Protein AF-A0A6I5CMU8-F1 (afdb_monomer)

Solvent-accessible surface area (backbone atoms only — not comparable to full-atom values): 17148 Å² total; per-residue (Å²): 134,85,76,90,87,76,72,73,52,54,68,66,63,39,49,51,50,63,72,67,47,74,81,72,70,94,74,77,83,86,78,77,78,82,74,84,78,82,84,82,74,97,79,78,86,89,80,84,90,75,82,81,75,75,90,74,91,73,87,84,91,83,88,89,83,89,81,88,84,86,85,90,83,86,79,74,84,81,82,85,75,54,72,79,45,76,43,83,48,72,40,80,40,81,48,93,96,39,83,40,78,38,62,14,34,41,32,35,28,57,38,59,96,97,46,71,66,47,77,50,76,48,61,24,46,61,67,84,75,67,58,58,83,68,71,75,86,70,66,78,69,81,68,77,82,66,93,81,80,78,96,66,88,75,68,42,79,47,74,65,72,24,31,35,75,58,66,37,38,40,35,38,29,30,69,43,57,78,57,45,50,76,48,77,50,77,47,81,56,97,62,33,33,37,40,47,36,39,37,41,68,57,80,96,60,94,68,74,100,47,72,45,82,43,78,48,76,44,81,46,99,55,54,59,80,91,37,48,43,19,36,86,87,67,47,76,45,51,74,49,58,90,71,79,58,77,85,80,88,70,82,83,83,130

Foldseek 3Di:
DDDDDFDFADPVVQVVCVVPPDPPDDDDPPDDDDDDDDDDDPDDDDDDDDDDDDPPPDDDDDDDDDDDDDDDDDDDPDDDWDFDDKDWDWDWDDAPNDTDTATWIWTFTDDDVPDDIDTDIGHRGDVVVVDHPPPPPPPVDPPPPDPDDDDDQDKDWFDFQAWEFDWQKIKTKGKDFPQWDWDWDWDDDPAAIEITIITGGDPPDDGDPDIDIDIDMDGHPGGCPNHFYAYPVRHTGHHPYPPPPDPPPDDDDD

Mean predicted aligned error: 21.27 Å

Structure (mmCIF, N/CA/C/O backbone):
data_AF-A0A6I5CMU8-F1
#
_entry.id   AF-A0A6I5CMU8-F1
#
loop_
_atom_site.group_PDB
_atom_site.id
_atom_site.type_symbol
_atom_site.label_atom_id
_atom_site.label_alt_id
_atom_site.label_comp_id
_atom_site.label_asym_id
_atom_site.label_entity_id
_atom_site.label_seq_id
_atom_site.pdbx_PDB_ins_code
_atom_site.Cartn_x
_atom_site.Cartn_y
_atom_site.Cartn_z
_atom_site.occupancy
_atom_site.B_iso_or_equiv
_atom_site.auth_seq_id
_atom_site.auth_comp_id
_atom_site.auth_asym_id
_atom_site.auth_atom_id
_atom_site.pdbx_PDB_model_num
ATOM 1 N N . VAL A 1 1 ? -2.408 -27.779 19.720 1.00 45.59 1 VAL A N 1
ATOM 2 C CA . VAL A 1 1 ? -1.113 -27.451 19.076 1.00 45.59 1 VAL A CA 1
ATOM 3 C C . VAL A 1 1 ? -0.364 -26.523 20.019 1.00 45.59 1 VAL A C 1
ATOM 5 O O . VAL A 1 1 ? -0.992 -25.600 20.523 1.00 45.59 1 VAL A O 1
ATOM 8 N N . LYS A 1 2 ? 0.901 -26.802 20.349 1.00 46.38 2 LYS A N 1
ATOM 9 C CA . LYS A 1 2 ? 1.719 -25.916 21.194 1.00 46.38 2 LYS A CA 1
ATOM 10 C C . LYS A 1 2 ? 2.332 -24.855 20.276 1.00 46.38 2 LYS A C 1
ATOM 12 O O . LYS A 1 2 ? 2.951 -25.231 19.289 1.00 46.38 2 LYS A O 1
ATOM 17 N N . GLY A 1 3 ? 2.061 -23.579 20.542 1.00 63.34 3 GLY A N 1
ATOM 18 C CA . GLY A 1 3 ? 2.618 -22.470 19.762 1.00 63.34 3 GLY A CA 1
ATOM 19 C C . GLY A 1 3 ? 4.107 -22.259 20.038 1.00 63.34 3 GLY A C 1
ATOM 20 O O . GLY A 1 3 ? 4.654 -22.837 20.981 1.00 63.34 3 GLY A O 1
ATOM 21 N N . ASP A 1 4 ? 4.734 -21.416 19.221 1.00 71.31 4 ASP A N 1
ATOM 22 C CA . ASP A 1 4 ? 6.122 -20.999 19.406 1.00 71.31 4 ASP A CA 1
ATOM 23 C C . ASP A 1 4 ? 6.289 -20.203 20.712 1.00 71.31 4 ASP A C 1
ATOM 25 O O . ASP A 1 4 ? 5.443 -19.383 21.079 1.00 71.31 4 ASP A O 1
ATOM 29 N N . THR A 1 5 ? 7.391 -20.445 21.426 1.00 78.56 5 THR A N 1
ATOM 30 C CA . THR A 1 5 ? 7.740 -19.721 22.655 1.00 78.56 5 THR A CA 1
ATOM 31 C C . THR A 1 5 ? 8.817 -18.691 22.345 1.00 78.56 5 THR A C 1
ATOM 33 O O . THR A 1 5 ? 9.935 -19.055 21.984 1.00 78.56 5 THR A O 1
ATOM 36 N N . TYR A 1 6 ? 8.508 -17.414 22.564 1.00 82.44 6 TYR A N 1
ATOM 37 C CA . TYR A 1 6 ? 9.464 -16.319 22.409 1.00 82.44 6 TYR A CA 1
ATOM 38 C C . TYR A 1 6 ? 9.810 -15.698 23.765 1.00 82.44 6 TYR A C 1
ATOM 40 O O . TYR A 1 6 ? 8.912 -15.500 24.589 1.00 82.44 6 TYR A O 1
ATOM 48 N N . PRO A 1 7 ? 11.090 -15.374 24.019 1.00 88.81 7 PRO A N 1
ATOM 49 C CA . PRO A 1 7 ? 11.474 -14.675 25.234 1.00 88.81 7 PRO A CA 1
ATOM 50 C C . PRO A 1 7 ? 10.903 -13.254 25.225 1.00 88.81 7 PRO A C 1
ATOM 52 O O . PRO A 1 7 ? 11.077 -12.510 24.258 1.00 88.81 7 PRO A O 1
ATOM 55 N N . VAL A 1 8 ? 10.241 -12.887 26.322 1.00 93.69 8 VAL A N 1
ATOM 56 C CA . VAL A 1 8 ? 9.727 -11.534 26.538 1.00 93.69 8 VAL A CA 1
ATOM 57 C C . VAL A 1 8 ? 10.880 -10.636 26.983 1.00 93.69 8 VAL A C 1
ATOM 59 O O . VAL A 1 8 ? 11.536 -10.914 27.986 1.00 93.69 8 VAL A O 1
ATOM 62 N N . LEU A 1 9 ? 11.131 -9.566 26.233 1.00 95.50 9 LEU A N 1
ATOM 63 C CA . LEU A 1 9 ? 12.058 -8.505 26.612 1.00 95.50 9 LEU A CA 1
ATOM 64 C C . LEU A 1 9 ? 11.475 -7.695 27.768 1.00 95.50 9 LEU A C 1
ATOM 66 O O . LEU A 1 9 ? 10.266 -7.473 27.830 1.00 95.50 9 LEU A O 1
ATOM 70 N N . ASP A 1 10 ? 12.326 -7.194 28.659 1.00 96.38 10 ASP A N 1
ATOM 71 C CA . ASP A 1 10 ? 11.886 -6.245 29.676 1.00 96.38 10 ASP A CA 1
ATOM 72 C C . ASP A 1 10 ? 11.553 -4.863 29.075 1.00 96.38 10 ASP A C 1
ATOM 74 O O . ASP A 1 10 ? 11.905 -4.530 27.936 1.00 96.38 10 ASP A O 1
ATOM 78 N N . ALA A 1 11 ? 10.853 -4.040 29.856 1.00 96.25 11 ALA A N 1
ATOM 79 C CA . ALA A 1 11 ? 10.389 -2.727 29.424 1.00 96.25 11 ALA A CA 1
ATOM 80 C C . ALA A 1 11 ? 11.533 -1.763 29.066 1.00 96.25 11 ALA A C 1
ATOM 82 O O . ALA A 1 11 ? 11.391 -0.965 28.142 1.00 96.25 11 ALA A O 1
ATOM 83 N N . ARG A 1 12 ? 12.669 -1.821 29.776 1.00 95.62 12 ARG A N 1
ATOM 84 C CA . ARG A 1 12 ? 13.803 -0.914 29.535 1.00 95.62 12 ARG A CA 1
ATOM 85 C C . ARG A 1 12 ? 14.482 -1.254 28.221 1.00 95.62 12 ARG A C 1
ATOM 87 O O . ARG A 1 12 ? 14.675 -0.370 27.393 1.00 95.62 12 ARG A O 1
ATOM 94 N N . ARG A 1 13 ? 14.753 -2.537 27.991 1.00 94.94 13 ARG A N 1
ATOM 95 C CA . ARG A 1 13 ? 15.347 -3.021 26.748 1.00 94.94 13 ARG A CA 1
ATOM 96 C C . ARG A 1 13 ? 14.450 -2.740 25.547 1.00 94.94 13 ARG A C 1
ATOM 98 O O . ARG A 1 13 ? 14.929 -2.362 24.484 1.00 94.94 13 ARG A O 1
ATOM 105 N N . THR A 1 14 ? 13.143 -2.876 25.729 1.00 95.62 14 THR A N 1
ATOM 106 C CA . THR A 1 14 ? 12.153 -2.534 24.703 1.00 95.62 14 THR A CA 1
ATOM 107 C C . THR A 1 14 ? 12.159 -1.028 24.395 1.00 95.62 14 THR A C 1
ATOM 109 O O . THR A 1 14 ? 12.128 -0.640 23.230 1.00 95.62 14 THR A O 1
ATOM 112 N N . LEU A 1 15 ? 12.265 -0.166 25.414 1.00 95.00 15 LEU A N 1
ATOM 113 C CA . LEU A 1 15 ? 12.365 1.288 25.237 1.00 95.00 15 LEU A CA 1
ATOM 114 C C . LEU A 1 15 ? 13.671 1.705 24.534 1.00 95.00 15 LEU A C 1
ATOM 116 O O . LEU A 1 15 ? 13.664 2.624 23.719 1.00 95.00 15 LEU A O 1
ATOM 120 N N . GLU A 1 16 ? 14.784 1.018 24.802 1.00 94.44 16 GLU A N 1
ATOM 121 C CA . GLU A 1 16 ? 16.041 1.209 24.063 1.00 94.44 16 GLU A CA 1
ATOM 122 C C . GLU A 1 16 ? 15.874 0.895 22.574 1.00 94.44 16 GLU A C 1
ATOM 124 O O . GLU A 1 16 ? 16.309 1.682 21.736 1.00 94.44 16 GLU A O 1
ATOM 129 N N . LEU A 1 17 ? 15.211 -0.217 22.238 1.00 93.00 17 LEU A N 1
ATOM 130 C CA . LEU A 1 17 ? 14.921 -0.583 20.849 1.00 93.00 17 LEU A CA 1
ATOM 131 C C . LEU A 1 17 ? 14.005 0.439 20.168 1.00 93.00 17 LEU A C 1
ATOM 133 O O . LEU A 1 17 ? 14.272 0.827 19.033 1.00 93.00 17 LEU A O 1
ATOM 137 N N . LEU A 1 18 ? 12.975 0.920 20.870 1.00 92.00 18 LEU A N 1
ATOM 138 C CA . LEU A 1 18 ? 12.092 1.981 20.382 1.00 92.00 18 LEU A CA 1
ATOM 139 C C . LEU A 1 18 ? 12.869 3.271 20.068 1.00 92.00 18 LEU A C 1
ATOM 141 O O . LEU A 1 18 ? 12.635 3.885 19.031 1.00 92.00 18 LEU A O 1
ATOM 145 N N . ASN A 1 19 ? 13.813 3.664 20.928 1.00 91.69 19 ASN A N 1
ATOM 146 C CA . ASN A 1 19 ? 14.636 4.861 20.726 1.00 91.69 19 ASN A CA 1
ATOM 147 C C . ASN A 1 19 ? 15.730 4.679 19.657 1.00 91.69 19 ASN A C 1
ATOM 149 O O . ASN A 1 19 ? 16.173 5.664 19.065 1.00 91.69 19 ASN A O 1
ATOM 153 N N . ALA A 1 20 ? 16.200 3.446 19.441 1.00 87.88 20 ALA A N 1
ATOM 154 C CA . ALA A 1 20 ? 17.233 3.112 18.459 1.00 87.88 20 ALA A CA 1
ATOM 155 C C . ALA A 1 20 ? 16.675 2.855 17.053 1.00 87.88 20 ALA A C 1
ATOM 157 O O . ALA A 1 20 ? 17.421 2.949 16.076 1.00 87.88 20 ALA A O 1
ATOM 158 N N . ALA A 1 21 ? 15.389 2.514 16.939 1.00 73.88 21 ALA A N 1
ATOM 159 C CA . ALA A 1 21 ? 14.737 2.335 15.655 1.00 73.88 21 ALA A CA 1
ATOM 160 C C . ALA A 1 21 ? 14.876 3.631 14.832 1.00 73.88 21 ALA A C 1
ATOM 162 O O . ALA A 1 21 ? 14.568 4.711 15.348 1.00 73.88 21 ALA A O 1
ATOM 163 N N . PRO A 1 22 ? 15.321 3.560 13.559 1.00 58.75 22 PRO A N 1
ATOM 164 C CA . PRO A 1 22 ? 15.216 4.698 12.657 1.00 58.75 22 PRO A CA 1
ATOM 165 C C . PRO A 1 22 ? 13.776 5.185 12.724 1.00 58.75 22 PRO A C 1
ATOM 167 O O . PRO A 1 22 ? 12.876 4.344 12.704 1.00 58.75 22 PRO A O 1
ATOM 170 N N . HIS A 1 23 ? 13.554 6.496 12.843 1.00 49.50 23 HIS A N 1
ATOM 171 C CA . HIS A 1 23 ? 12.208 7.055 12.792 1.00 49.50 23 HIS A CA 1
ATOM 172 C C . HIS A 1 23 ? 11.554 6.577 11.491 1.00 49.50 23 HIS A C 1
ATOM 174 O O . HIS A 1 23 ? 11.779 7.152 10.427 1.00 49.50 23 HIS A O 1
ATOM 180 N N . ALA A 1 24 ? 10.790 5.484 11.560 1.00 40.44 24 ALA A N 1
ATOM 181 C CA . ALA A 1 24 ? 9.879 5.097 10.510 1.00 40.44 24 ALA A CA 1
ATOM 182 C C . ALA A 1 24 ? 8.960 6.306 10.389 1.00 40.44 24 ALA A C 1
ATOM 184 O O . ALA A 1 24 ? 8.321 6.687 11.373 1.00 40.44 24 ALA A O 1
ATOM 185 N N . GLY A 1 25 ? 9.056 6.994 9.248 1.00 33.22 25 GLY A N 1
ATOM 186 C CA . GLY A 1 25 ? 8.412 8.278 9.017 1.00 33.22 25 GLY A CA 1
ATOM 187 C C . GLY A 1 25 ? 6.993 8.263 9.562 1.00 33.22 25 GLY A C 1
ATOM 188 O O . GLY A 1 25 ? 6.294 7.266 9.389 1.00 33.22 25 GLY A O 1
ATOM 189 N N . GLY A 1 26 ? 6.623 9.338 10.265 1.00 33.78 26 GLY A N 1
ATOM 190 C CA . GLY A 1 26 ? 5.333 9.504 10.925 1.00 33.78 26 GLY A CA 1
ATOM 191 C C . GLY A 1 26 ? 4.175 9.181 9.988 1.00 33.78 26 GLY A C 1
ATOM 192 O O . GLY A 1 26 ? 3.670 10.041 9.274 1.00 33.78 26 GLY A O 1
ATOM 193 N N . GLY A 1 27 ? 3.777 7.916 9.994 1.00 33.66 27 GLY A N 1
ATOM 194 C CA . GLY A 1 27 ? 2.597 7.392 9.353 1.00 33.66 27 GLY A CA 1
ATOM 195 C C . GLY A 1 27 ? 1.517 7.275 10.410 1.00 33.66 27 GLY A C 1
ATOM 196 O O . GLY A 1 27 ? 1.627 6.464 11.324 1.00 33.66 27 GLY A O 1
ATOM 197 N N . GLY A 1 28 ? 0.474 8.088 10.262 1.00 34.16 28 GLY A N 1
ATOM 198 C CA . GLY A 1 28 ? -0.852 7.764 10.775 1.00 34.16 28 GLY A CA 1
ATOM 199 C C . GLY A 1 28 ? -1.043 7.878 12.283 1.00 34.16 28 GLY A C 1
ATOM 200 O O . GLY A 1 28 ? -1.505 6.933 12.915 1.00 34.16 28 GLY A O 1
ATOM 201 N N . GLY A 1 29 ? -0.804 9.061 12.850 1.00 32.06 29 GLY A N 1
ATOM 202 C CA . GLY A 1 29 ? -1.545 9.465 14.043 1.00 32.06 29 GLY A CA 1
ATOM 203 C C . GLY A 1 29 ? -3.014 9.678 13.670 1.00 32.06 29 GLY A C 1
ATOM 204 O O . GLY A 1 29 ? -3.391 10.759 13.229 1.00 32.06 29 GLY A O 1
ATOM 205 N N . ILE A 1 30 ? -3.847 8.645 13.804 1.00 48.84 30 ILE A N 1
ATOM 206 C CA . ILE A 1 30 ? -5.299 8.830 13.861 1.00 48.84 30 ILE A CA 1
ATOM 207 C C . ILE A 1 30 ? -5.635 9.517 15.190 1.00 48.84 30 ILE A C 1
ATOM 209 O O . ILE A 1 30 ? -5.551 8.910 16.252 1.00 48.84 30 ILE A O 1
ATOM 213 N N . GLY A 1 31 ? -5.966 10.805 15.136 1.00 47.19 31 GLY A N 1
ATOM 214 C CA . GLY A 1 31 ? -6.368 11.560 16.326 1.00 47.19 31 GLY A CA 1
ATOM 215 C C . GLY A 1 31 ? -6.155 13.067 16.227 1.00 47.19 31 GLY A C 1
ATOM 216 O O . GLY A 1 31 ? -5.682 13.671 17.181 1.00 47.19 31 GLY A O 1
ATOM 217 N N . GLY A 1 32 ? -6.462 13.680 15.082 1.00 36.72 32 GLY A N 1
ATOM 218 C CA . GLY A 1 32 ? -6.590 15.134 14.993 1.00 36.72 32 GLY A CA 1
ATOM 219 C C . GLY A 1 32 ? -8.008 15.534 15.382 1.00 36.72 32 GLY A C 1
ATOM 220 O O . GLY A 1 32 ? -8.950 15.184 14.674 1.00 36.72 32 GLY A O 1
ATOM 221 N N . CYS A 1 33 ? -8.168 16.222 16.512 1.00 39.53 33 CYS A N 1
ATOM 222 C CA . CYS A 1 33 ? -9.437 16.811 16.931 1.00 39.53 33 CYS A CA 1
ATOM 223 C C . CYS A 1 33 ? -10.027 17.655 15.791 1.00 39.53 33 CYS A C 1
ATOM 225 O O . CYS A 1 33 ? -9.345 18.524 15.247 1.00 39.53 33 CYS A O 1
ATOM 227 N N . ALA A 1 34 ? -11.290 17.415 15.441 1.00 38.75 34 ALA A N 1
ATOM 228 C CA . ALA A 1 34 ? -12.027 18.298 14.550 1.00 38.75 34 ALA A CA 1
ATOM 229 C C . ALA A 1 34 ? -12.103 19.699 15.182 1.00 38.75 34 ALA A C 1
ATOM 231 O O . ALA A 1 34 ? -12.624 19.858 16.287 1.00 38.75 34 ALA A O 1
ATOM 232 N N . ALA A 1 35 ? -11.565 20.706 14.494 1.00 47.78 35 ALA A N 1
ATOM 233 C CA . ALA A 1 35 ? -11.837 22.099 14.819 1.00 47.78 35 ALA A CA 1
ATOM 234 C C . ALA A 1 35 ? -13.307 22.406 14.464 1.00 47.78 35 ALA A C 1
ATOM 236 O O . ALA A 1 35 ? -13.765 21.967 13.404 1.00 47.78 35 ALA A O 1
ATOM 237 N N . PRO A 1 36 ? -14.067 23.122 15.312 1.00 40.66 36 PRO A N 1
ATOM 238 C CA . PRO A 1 36 ? -15.430 23.510 14.976 1.00 40.66 36 PRO A CA 1
ATOM 239 C C . PRO A 1 36 ? -15.417 24.442 13.757 1.00 40.66 36 PRO A C 1
ATOM 241 O O . PRO A 1 36 ? -14.721 25.456 13.747 1.00 40.66 36 PRO A O 1
ATOM 244 N N . VAL A 1 37 ? -16.191 24.091 12.731 1.00 42.91 37 VAL A N 1
ATOM 245 C CA . VAL A 1 37 ? -16.507 24.995 11.620 1.00 42.91 37 VAL A CA 1
ATOM 246 C C . VAL A 1 37 ? -17.421 26.115 12.137 1.00 42.91 37 VAL A C 1
ATOM 248 O O . VAL A 1 37 ? -18.426 25.810 12.784 1.00 42.91 37 VAL A O 1
ATOM 251 N N . PRO A 1 38 ? -17.105 27.402 11.904 1.00 45.91 38 PRO A N 1
ATOM 252 C CA . PRO A 1 38 ? -18.029 28.487 12.217 1.00 45.91 38 PRO A CA 1
ATOM 253 C C . PRO A 1 38 ? -19.306 28.378 11.374 1.00 45.91 38 PRO A C 1
ATOM 255 O O . PRO A 1 38 ? -19.240 28.149 10.169 1.00 45.91 38 PRO A O 1
ATOM 258 N N . LEU A 1 39 ? -20.465 28.553 12.010 1.00 31.92 39 LEU A N 1
ATOM 259 C CA . LEU A 1 39 ? -21.737 28.785 11.325 1.00 31.92 39 LEU A CA 1
ATOM 260 C C . LEU A 1 39 ? -21.709 30.198 10.727 1.00 31.92 39 LEU A C 1
ATOM 262 O O . LEU A 1 39 ? -21.507 31.170 11.454 1.00 31.92 39 LEU A O 1
ATOM 266 N N . GLU A 1 40 ? -21.889 30.310 9.415 1.00 43.44 40 GLU A N 1
ATOM 267 C CA . GLU 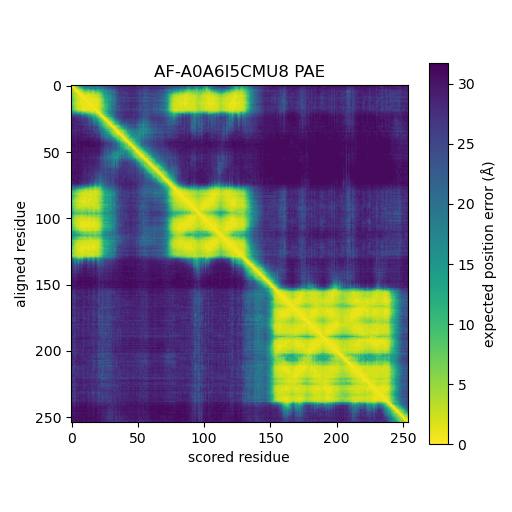A 1 40 ? -22.036 31.594 8.731 1.00 43.44 40 GLU A CA 1
ATOM 268 C C . GLU A 1 40 ? -23.479 32.098 8.900 1.00 43.44 40 GLU A C 1
ATOM 270 O O . GLU A 1 40 ? -24.428 31.462 8.440 1.00 43.44 40 GLU A O 1
ATOM 275 N N . ASP A 1 41 ? -23.648 33.249 9.556 1.00 40.34 41 ASP A N 1
ATOM 276 C CA . ASP A 1 41 ? -24.902 34.007 9.538 1.00 40.34 41 ASP A CA 1
ATOM 277 C C . ASP A 1 41 ? -25.081 34.660 8.149 1.00 40.34 41 ASP A C 1
ATOM 279 O O . ASP A 1 41 ? -24.222 35.447 7.733 1.00 40.34 41 ASP A O 1
ATOM 283 N N . PRO A 1 42 ? -26.193 34.423 7.424 1.00 41.75 42 PRO A N 1
ATOM 284 C CA . PRO A 1 42 ? -26.408 34.932 6.066 1.00 41.75 42 PRO A CA 1
ATOM 285 C C . PRO A 1 42 ? -26.865 36.402 6.046 1.00 41.75 42 PRO A C 1
ATOM 287 O O . PRO A 1 42 ? -27.811 36.775 5.353 1.00 41.75 42 PRO A O 1
ATOM 290 N N . ALA A 1 43 ? -26.203 37.261 6.818 1.00 44.25 43 ALA A N 1
ATOM 291 C CA . ALA A 1 43 ? -26.467 38.692 6.830 1.00 44.25 43 ALA A CA 1
ATOM 292 C C . ALA A 1 43 ? -25.202 39.487 7.169 1.00 44.25 43 ALA A C 1
ATOM 294 O O . ALA A 1 43 ? -25.092 40.048 8.258 1.00 44.25 43 ALA A O 1
ATOM 295 N N . LYS A 1 44 ? -24.256 39.546 6.220 1.00 34.16 44 LYS A N 1
ATOM 296 C CA . LYS A 1 44 ? -23.393 40.713 5.947 1.00 34.16 44 LYS A CA 1
ATOM 297 C C . LYS A 1 44 ? -22.498 40.439 4.738 1.00 34.16 44 LYS A C 1
ATOM 299 O O . LYS A 1 44 ? -21.458 39.801 4.835 1.00 34.16 44 LYS A O 1
ATOM 304 N N . GLU A 1 45 ? -22.914 40.967 3.594 1.00 34.72 45 GLU A N 1
ATOM 305 C CA . GLU A 1 45 ? -22.033 41.162 2.448 1.00 34.72 45 GLU A CA 1
ATOM 306 C C . GLU A 1 45 ? -20.934 42.195 2.756 1.00 34.72 45 GLU A C 1
ATOM 308 O O . GLU A 1 45 ? -21.167 43.174 3.470 1.00 34.72 45 GLU A O 1
ATOM 313 N N . ARG A 1 46 ? -19.795 42.008 2.072 1.00 39.62 46 ARG A N 1
ATOM 314 C CA . ARG A 1 46 ? -18.647 42.914 1.877 1.00 39.62 46 ARG A CA 1
ATOM 315 C C . ARG A 1 46 ? -17.658 43.054 3.038 1.00 39.62 46 ARG A C 1
ATOM 317 O O . ARG A 1 46 ? -17.786 43.937 3.878 1.00 39.62 46 ARG A O 1
ATOM 324 N N . THR A 1 47 ? -16.562 42.297 2.960 1.00 36.38 47 THR A N 1
ATOM 325 C CA . THR A 1 47 ? -15.194 42.838 2.798 1.00 36.38 47 THR A CA 1
ATOM 326 C C . THR A 1 47 ? -14.287 41.717 2.284 1.00 36.38 47 THR A C 1
ATOM 328 O O . THR A 1 47 ? -14.211 40.649 2.883 1.00 36.38 47 THR A O 1
ATOM 331 N N . GLU A 1 48 ? -13.659 41.969 1.141 1.00 37.62 48 GLU A N 1
ATOM 332 C CA . GLU A 1 48 ? -12.684 41.106 0.477 1.00 37.62 48 GLU A CA 1
ATOM 333 C C . GLU A 1 48 ? -11.389 40.974 1.304 1.00 37.62 48 GLU A C 1
ATOM 335 O O . GLU A 1 48 ? -10.997 41.894 2.019 1.00 37.62 48 GLU A O 1
ATOM 340 N N . ASP A 1 49 ? -10.730 39.828 1.133 1.00 42.78 49 ASP A N 1
ATOM 341 C CA . ASP A 1 49 ? -9.318 39.539 1.405 1.00 42.78 49 ASP A CA 1
ATOM 342 C C . ASP A 1 49 ? -8.785 39.693 2.848 1.00 42.78 49 ASP A C 1
ATOM 344 O O . ASP A 1 49 ? -8.221 40.708 3.266 1.00 42.78 49 ASP A O 1
ATOM 348 N N . ARG A 1 50 ? -8.840 38.589 3.607 1.00 39.22 50 ARG A N 1
ATOM 349 C CA . ARG A 1 50 ? -7.904 38.342 4.712 1.00 39.22 50 ARG A CA 1
ATOM 350 C C . ARG A 1 50 ? -7.397 36.897 4.649 1.00 39.22 50 ARG A C 1
ATOM 352 O O . ARG A 1 50 ? -8.167 35.990 4.966 1.00 39.22 50 ARG A O 1
ATOM 359 N N . PRO A 1 51 ? -6.118 36.650 4.315 1.00 42.09 51 PRO A N 1
ATOM 360 C CA . PRO A 1 51 ? -5.537 35.327 4.488 1.00 42.09 51 PRO A CA 1
ATOM 361 C C . PRO A 1 51 ? -5.595 34.933 5.968 1.00 42.09 51 PRO A C 1
ATOM 363 O O . PRO A 1 51 ? -5.205 35.704 6.850 1.00 42.09 51 PRO A O 1
ATOM 366 N N . ALA A 1 52 ? -6.121 33.736 6.232 1.00 38.81 52 ALA A N 1
ATOM 367 C CA . ALA A 1 52 ? -6.115 33.129 7.552 1.00 38.81 52 ALA A CA 1
ATOM 368 C C . ALA A 1 52 ? -4.668 33.062 8.058 1.00 38.81 52 ALA A C 1
ATOM 370 O O . ALA A 1 52 ? -3.800 32.464 7.420 1.00 38.81 52 ALA A O 1
ATOM 371 N N . ALA A 1 53 ? -4.403 33.717 9.187 1.00 38.53 53 ALA A N 1
ATOM 372 C CA . ALA A 1 53 ? -3.101 33.661 9.824 1.00 38.53 53 ALA A CA 1
ATOM 373 C C . ALA A 1 53 ? -2.795 32.203 10.220 1.00 38.53 53 ALA A C 1
ATOM 375 O O . ALA A 1 53 ? -3.663 31.546 10.806 1.00 38.53 53 ALA A O 1
ATOM 376 N N . PRO A 1 54 ? -1.586 31.683 9.945 1.00 34.81 54 PRO A N 1
ATOM 377 C CA . PRO A 1 54 ? -1.129 30.481 10.620 1.00 34.81 54 PRO A CA 1
ATOM 378 C C . PRO A 1 54 ? -1.107 30.756 12.126 1.00 34.81 54 PRO A C 1
ATOM 380 O O . PRO A 1 54 ? -0.843 31.879 12.561 1.00 34.81 54 PRO A O 1
ATOM 383 N N . CYS A 1 55 ? -1.407 29.735 12.925 1.00 30.41 55 CYS A N 1
ATOM 384 C CA . CYS A 1 55 ? -1.296 29.796 14.375 1.00 30.41 55 CYS A CA 1
ATOM 385 C C . CYS A 1 55 ? 0.181 29.940 14.781 1.00 30.41 55 CYS A C 1
ATOM 387 O O . CYS A 1 55 ? 0.827 28.973 15.175 1.00 30.41 55 CYS A O 1
ATOM 389 N N . ASP A 1 56 ? 0.713 31.153 14.682 1.00 34.78 56 ASP A N 1
ATOM 390 C CA . ASP A 1 56 ? 1.936 31.572 15.347 1.00 34.78 56 ASP A CA 1
ATOM 391 C C . ASP A 1 56 ? 1.609 31.743 16.831 1.00 34.78 56 ASP A C 1
ATOM 393 O O . ASP A 1 56 ? 0.968 32.706 17.251 1.00 34.78 56 ASP A O 1
ATOM 397 N N . SER A 1 57 ? 2.021 30.779 17.649 1.00 34.50 57 SER A N 1
ATOM 398 C CA . SER A 1 57 ? 2.085 30.983 19.095 1.00 34.50 57 SER A CA 1
ATOM 399 C C . SER A 1 57 ? 3.436 31.608 19.415 1.00 34.50 57 SER A C 1
ATOM 401 O O . SER A 1 57 ? 4.373 30.919 19.811 1.00 34.50 57 SER A O 1
ATOM 403 N N . SER A 1 58 ? 3.544 32.919 19.208 1.00 37.88 58 SER A N 1
ATOM 404 C CA . SER A 1 58 ? 4.665 33.712 19.704 1.00 37.88 58 SER A CA 1
ATOM 405 C C . SER A 1 58 ? 4.215 34.667 20.809 1.00 37.88 58 SER A C 1
ATOM 407 O O . SER A 1 58 ? 3.218 35.370 20.667 1.00 37.88 58 SER A O 1
ATOM 409 N N . ALA A 1 59 ? 5.071 34.735 21.836 1.00 31.84 59 ALA A N 1
ATOM 410 C CA . ALA A 1 59 ? 5.153 35.694 22.944 1.00 31.84 59 ALA A CA 1
ATOM 411 C C . ALA A 1 59 ? 4.318 35.338 24.198 1.00 31.84 59 ALA A C 1
ATOM 413 O O . ALA A 1 59 ? 3.140 35.036 24.111 1.00 31.84 59 ALA A O 1
ATOM 414 N N . THR A 1 60 ? 4.873 35.321 25.416 1.00 30.81 60 THR A N 1
ATOM 415 C CA . THR A 1 60 ? 5.855 36.262 25.989 1.00 30.81 60 THR A CA 1
ATOM 416 C C . THR A 1 60 ? 6.710 35.660 27.122 1.00 30.81 60 THR A C 1
ATOM 418 O O . THR A 1 60 ? 6.171 35.083 28.058 1.00 30.81 60 THR A O 1
ATOM 421 N N . GLY A 1 61 ? 8.016 35.964 27.105 1.00 27.02 61 GLY A N 1
ATOM 422 C CA . GLY A 1 61 ? 8.729 36.531 28.265 1.00 27.02 61 GLY A CA 1
ATOM 423 C C . GLY A 1 61 ? 9.392 35.596 29.290 1.00 27.02 61 GLY A C 1
ATOM 424 O O . GLY A 1 61 ? 8.750 35.143 30.228 1.00 27.02 61 GLY A O 1
ATOM 425 N N . GLY A 1 62 ? 10.723 35.461 29.215 1.00 26.06 62 GLY A N 1
ATOM 426 C CA . GLY A 1 62 ? 11.565 34.996 30.328 1.00 26.06 62 GLY A CA 1
ATOM 427 C C . GLY A 1 62 ? 13.037 34.819 29.938 1.00 26.06 62 GLY A C 1
ATOM 428 O O . GLY A 1 62 ? 13.367 33.957 29.136 1.00 26.06 62 GLY A O 1
ATOM 429 N N . LYS A 1 63 ? 13.913 35.676 30.471 1.00 27.66 63 LYS A N 1
ATOM 430 C CA . LYS A 1 63 ? 15.332 35.875 30.113 1.00 27.66 63 LYS A CA 1
ATOM 431 C C . LYS A 1 63 ? 16.272 34.817 30.741 1.00 27.66 63 LYS A C 1
ATOM 433 O O . LYS A 1 63 ? 15.959 34.233 31.770 1.00 27.66 63 LYS A O 1
ATOM 438 N N . ALA A 1 64 ? 17.422 34.628 30.088 1.00 40.22 64 ALA A N 1
ATOM 439 C CA . ALA A 1 64 ? 18.449 33.574 30.195 1.00 40.22 64 ALA A CA 1
ATOM 440 C C . ALA A 1 64 ? 19.325 33.511 31.467 1.00 40.22 64 ALA A C 1
ATOM 442 O O . ALA A 1 64 ? 19.509 34.550 32.089 1.00 40.22 64 ALA A O 1
ATOM 443 N N . VAL A 1 65 ? 19.995 32.353 31.690 1.00 28.94 65 VAL A N 1
ATOM 444 C CA . VAL A 1 65 ? 21.448 32.167 32.018 1.00 28.94 65 VAL A CA 1
ATOM 445 C C . VAL A 1 65 ? 21.855 30.716 31.615 1.00 28.94 65 VAL A C 1
ATOM 447 O O . VAL A 1 65 ? 21.235 29.785 32.110 1.00 28.94 65 VAL A O 1
ATOM 450 N N . GLY A 1 66 ? 22.659 30.450 30.566 1.00 28.61 66 GLY A N 1
ATOM 451 C CA . GLY A 1 66 ? 24.138 30.264 30.548 1.00 28.61 66 GLY A CA 1
ATOM 452 C C . GLY A 1 66 ? 24.549 28.769 30.689 1.00 28.61 66 GLY A C 1
ATOM 453 O O . GLY A 1 66 ? 24.054 28.122 31.596 1.00 28.61 66 GLY A O 1
ATOM 454 N N . GLY A 1 67 ? 25.402 28.110 29.885 1.00 27.56 67 GLY A N 1
ATOM 455 C CA . GLY A 1 67 ? 26.219 28.465 28.714 1.00 27.56 67 GLY A CA 1
ATOM 456 C C . GLY A 1 67 ? 26.910 27.226 28.069 1.00 27.56 67 GLY A C 1
ATOM 457 O O . GLY A 1 67 ? 26.854 26.147 28.644 1.00 27.56 67 GLY A O 1
ATOM 458 N N . SER A 1 68 ? 27.527 27.449 26.888 1.00 34.75 68 SER A N 1
ATOM 459 C CA . SER A 1 68 ? 28.604 26.726 26.139 1.00 34.75 68 SER A CA 1
ATOM 460 C C . SER A 1 68 ? 28.626 25.179 26.046 1.00 34.75 68 SER A C 1
ATOM 462 O O . SER A 1 68 ? 28.461 24.494 27.038 1.00 34.75 68 SER A O 1
ATOM 464 N N . SER A 1 69 ? 28.959 24.515 24.927 1.00 34.69 69 SER A N 1
ATOM 465 C CA . SER A 1 69 ? 29.593 24.938 23.664 1.00 34.69 69 SER A CA 1
ATOM 466 C C . SER A 1 69 ? 29.641 23.784 22.633 1.00 34.69 69 SER A C 1
ATOM 468 O O . SER A 1 69 ? 29.782 22.622 23.006 1.00 34.69 69 SER A O 1
ATOM 470 N N . SER A 1 70 ? 29.658 24.178 21.347 1.00 34.41 70 SER A N 1
ATOM 471 C CA . SER A 1 70 ? 30.246 23.535 20.141 1.00 34.41 70 SER A CA 1
ATOM 472 C C . SER A 1 70 ? 29.645 22.247 19.536 1.00 34.41 70 SER A C 1
ATOM 474 O O . SER A 1 70 ? 29.847 21.144 20.029 1.00 34.41 70 SER A O 1
ATOM 476 N N . ALA A 1 71 ? 29.022 22.419 18.357 1.00 35.72 71 ALA A N 1
ATOM 477 C CA . ALA A 1 71 ? 28.755 21.398 17.329 1.00 35.72 71 ALA A CA 1
ATOM 478 C C . ALA A 1 71 ? 29.950 21.262 16.346 1.00 35.72 71 ALA A C 1
ATOM 480 O O . ALA A 1 71 ? 30.853 22.103 16.393 1.00 35.72 71 ALA A O 1
ATOM 481 N N . PRO A 1 72 ? 29.987 20.231 15.471 1.00 44.66 72 PRO A N 1
ATOM 482 C CA . PRO A 1 72 ? 29.237 20.235 14.193 1.00 44.66 72 PRO A CA 1
ATOM 483 C C . PRO A 1 72 ? 28.576 18.861 13.901 1.00 44.66 72 PRO A C 1
ATOM 485 O O . PRO A 1 72 ? 29.052 17.843 14.375 1.00 44.66 72 PRO A O 1
ATOM 488 N N . GLY A 1 73 ? 27.496 18.656 13.148 1.00 33.44 73 GLY A N 1
ATOM 489 C CA . GLY A 1 73 ? 26.561 19.460 12.368 1.00 33.44 73 GLY A CA 1
ATOM 490 C C . GLY A 1 73 ? 25.370 18.540 12.005 1.00 33.44 73 GLY A C 1
ATOM 491 O O . GLY A 1 73 ? 25.521 17.320 11.980 1.00 33.44 73 GLY A O 1
ATOM 492 N N . GLY A 1 74 ? 24.176 19.106 11.785 1.00 37.53 74 GLY A N 1
ATOM 493 C CA . GLY A 1 74 ? 22.936 18.349 11.512 1.00 37.53 74 GLY A CA 1
ATOM 494 C C . GLY A 1 74 ? 22.076 18.036 12.748 1.00 37.53 74 GLY A C 1
ATOM 495 O O . GLY A 1 74 ? 21.390 17.020 12.792 1.00 37.53 74 GLY A O 1
ATOM 496 N N . GLY A 1 75 ? 22.139 18.871 13.787 1.00 37.84 75 GLY A N 1
ATOM 497 C CA . GLY A 1 75 ? 21.433 18.654 15.050 1.00 37.84 75 GLY A CA 1
ATOM 498 C C . GLY A 1 75 ? 20.008 19.195 15.029 1.00 37.84 75 GLY A C 1
ATOM 499 O O . GLY A 1 75 ? 19.771 20.305 15.494 1.00 37.84 75 GLY A O 1
ATOM 500 N N . GLY A 1 76 ? 19.049 18.408 14.539 1.00 52.47 76 GLY A N 1
ATOM 501 C CA . GLY A 1 76 ? 17.672 18.577 15.002 1.00 52.47 76 GLY A CA 1
ATOM 502 C C . GLY A 1 76 ? 17.655 18.356 16.516 1.00 52.47 76 GLY A C 1
ATOM 503 O O . GLY A 1 76 ? 18.181 17.349 16.995 1.00 52.47 76 GLY A O 1
ATOM 504 N N . THR A 1 77 ? 17.127 19.305 17.285 1.00 62.47 77 THR A N 1
ATOM 505 C CA . THR A 1 77 ? 17.041 19.180 18.742 1.00 62.47 77 THR A CA 1
ATOM 506 C C . THR A 1 77 ? 16.154 17.979 19.065 1.00 62.47 77 THR A C 1
ATOM 508 O O . THR A 1 77 ? 14.943 18.032 18.864 1.00 62.47 77 THR A O 1
ATOM 511 N N . ARG A 1 78 ? 16.737 16.859 19.513 1.00 71.38 78 ARG A N 1
ATOM 512 C CA . ARG A 1 78 ? 15.948 15.702 19.956 1.00 71.38 78 ARG A CA 1
ATOM 513 C C . ARG A 1 78 ? 15.184 16.097 21.215 1.00 71.38 78 ARG A C 1
ATOM 515 O O . ARG A 1 78 ? 15.793 16.346 22.253 1.00 71.38 78 ARG A O 1
ATOM 522 N N . THR A 1 79 ? 13.861 16.149 21.124 1.00 81.38 79 THR A N 1
ATOM 523 C CA . THR A 1 79 ? 12.997 16.348 22.288 1.00 81.38 79 THR A CA 1
ATOM 524 C C . THR A 1 79 ? 12.944 15.060 23.100 1.00 81.38 79 THR A C 1
ATOM 526 O O . THR A 1 79 ? 12.607 14.000 22.576 1.00 81.38 79 THR A O 1
ATOM 529 N N . THR A 1 80 ? 13.276 15.144 24.384 1.00 87.62 80 THR A N 1
ATOM 530 C CA . THR A 1 80 ? 13.138 14.035 25.328 1.00 87.62 80 THR A CA 1
ATOM 531 C C . THR A 1 80 ? 11.799 14.139 26.050 1.00 87.62 80 THR A C 1
ATOM 533 O O . THR A 1 80 ? 11.392 15.218 26.477 1.00 87.62 80 THR A O 1
ATOM 536 N N . LEU A 1 81 ? 11.102 13.011 26.185 1.00 91.81 81 LEU A N 1
ATOM 537 C CA . LEU A 1 81 ? 9.830 12.919 26.901 1.00 91.81 81 LEU A CA 1
ATOM 538 C C . LEU A 1 81 ? 9.961 11.937 28.067 1.00 91.81 81 LEU A C 1
ATOM 540 O O . LEU A 1 81 ? 10.694 10.950 27.985 1.00 91.81 81 LEU A O 1
ATOM 544 N N . THR A 1 82 ? 9.261 12.209 29.167 1.00 94.62 82 THR A N 1
ATOM 545 C CA . THR A 1 82 ? 9.304 11.361 30.364 1.00 94.62 82 THR A CA 1
ATOM 546 C C . THR A 1 82 ? 8.303 10.218 30.246 1.00 94.62 82 THR A C 1
ATOM 548 O O . THR A 1 82 ? 7.103 10.455 30.138 1.00 94.62 82 THR A O 1
ATOM 551 N N . VAL A 1 83 ? 8.787 8.979 30.330 1.00 96.12 83 VAL A N 1
ATOM 552 C CA . VAL A 1 83 ? 7.940 7.791 30.504 1.00 96.12 83 VAL A CA 1
ATOM 553 C C . VAL A 1 83 ? 7.624 7.628 31.990 1.00 96.12 83 VAL A C 1
ATOM 555 O O . VAL A 1 83 ? 8.534 7.522 32.808 1.00 96.12 83 VAL A O 1
ATOM 558 N N . GLU A 1 84 ? 6.344 7.600 32.347 1.00 95.12 84 GLU A N 1
ATOM 559 C CA . GLU A 1 84 ? 5.888 7.478 33.738 1.00 95.12 84 GLU A CA 1
ATOM 560 C C . GLU A 1 84 ? 5.603 6.032 34.136 1.00 95.12 84 GLU A C 1
ATOM 562 O O . GLU A 1 84 ? 5.802 5.639 35.285 1.00 95.12 84 GLU A O 1
ATOM 567 N N . LYS A 1 85 ? 5.113 5.230 33.187 1.00 94.06 85 LYS A N 1
ATOM 568 C CA . LYS A 1 85 ? 4.682 3.856 33.443 1.00 94.06 85 LYS A CA 1
ATOM 569 C C . LYS A 1 85 ? 4.912 2.983 32.220 1.00 94.06 85 LYS A C 1
ATOM 571 O O . LYS A 1 85 ? 4.702 3.431 31.098 1.00 94.06 85 LYS A O 1
ATOM 576 N N . ALA A 1 86 ? 5.271 1.725 32.449 1.00 97.19 86 ALA A N 1
ATOM 577 C CA . ALA A 1 86 ? 5.294 0.683 31.429 1.00 97.19 86 ALA A CA 1
ATOM 578 C C . ALA A 1 86 ? 4.390 -0.473 31.869 1.00 97.19 86 ALA A C 1
ATOM 580 O O . ALA A 1 86 ? 4.492 -0.942 33.003 1.00 97.19 86 ALA A O 1
ATOM 581 N N . VAL A 1 87 ? 3.496 -0.916 30.988 1.00 97.00 87 VAL A N 1
ATOM 582 C CA . VAL A 1 87 ? 2.579 -2.034 31.244 1.00 97.00 87 VAL A CA 1
ATOM 583 C C . VAL A 1 87 ? 2.735 -3.069 30.141 1.00 97.00 87 VAL A C 1
ATOM 585 O O . VAL A 1 87 ? 2.707 -2.720 28.964 1.00 97.00 87 VAL A O 1
ATOM 588 N N . PHE A 1 88 ? 2.904 -4.334 30.519 1.00 96.75 88 PHE A N 1
ATOM 589 C CA . PHE A 1 88 ? 2.896 -5.438 29.567 1.00 96.75 88 PHE A CA 1
ATOM 590 C C . PHE A 1 88 ? 1.456 -5.767 29.176 1.00 96.75 88 PHE A C 1
ATOM 592 O O . PHE A 1 88 ? 0.588 -5.902 30.039 1.00 96.75 88 PHE A O 1
ATOM 599 N N . GLY A 1 89 ? 1.200 -5.893 27.880 1.00 94.75 89 GLY A N 1
ATOM 600 C CA . GLY A 1 89 ? -0.131 -6.157 27.356 1.00 94.75 89 GLY A CA 1
ATOM 601 C C . GLY A 1 89 ? -0.097 -6.549 25.889 1.00 94.75 89 GLY A C 1
ATOM 602 O O . GLY A 1 89 ? 0.902 -7.062 25.387 1.00 94.75 89 GLY A O 1
ATOM 603 N N . LEU A 1 90 ? -1.206 -6.307 25.198 1.00 94.19 90 LEU A N 1
ATOM 604 C CA . LEU A 1 90 ? 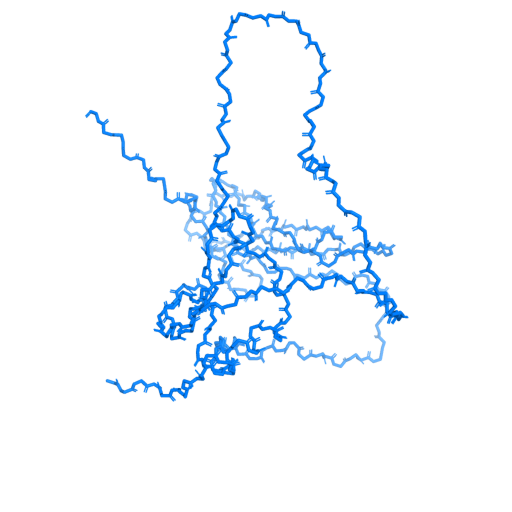-1.336 -6.550 23.768 1.00 94.19 90 LEU A CA 1
ATOM 605 C C . LEU A 1 90 ? -1.462 -5.217 23.036 1.00 94.19 90 LEU A C 1
ATOM 607 O O . LEU A 1 90 ? -2.204 -4.339 23.472 1.00 94.19 90 LEU A O 1
ATOM 611 N N . ALA A 1 91 ? -0.762 -5.090 21.914 1.00 93.75 91 ALA A N 1
ATOM 612 C CA . ALA A 1 91 ? -0.915 -3.972 20.993 1.00 93.75 91 ALA A CA 1
ATOM 613 C C . ALA A 1 91 ? -1.073 -4.496 19.565 1.00 93.75 91 ALA A C 1
ATOM 615 O O . ALA A 1 91 ? -0.586 -5.579 19.230 1.00 93.75 91 ALA A O 1
ATOM 616 N N . ALA A 1 92 ? -1.785 -3.736 18.737 1.00 90.69 92 ALA A N 1
ATOM 617 C CA . ALA A 1 92 ? -1.939 -4.054 17.328 1.00 90.69 92 ALA A CA 1
ATOM 618 C C . ALA A 1 92 ? -0.594 -3.894 16.603 1.00 90.69 92 ALA A C 1
ATOM 620 O O . ALA A 1 92 ? 0.098 -2.891 16.769 1.00 90.69 92 ALA A O 1
ATOM 621 N N . HIS A 1 93 ? -0.233 -4.890 15.801 1.00 86.12 93 HIS A N 1
ATOM 622 C CA . HIS A 1 93 ? 0.966 -4.908 14.981 1.00 86.12 93 HIS A CA 1
ATOM 623 C C . HIS A 1 93 ? 0.618 -5.414 13.576 1.00 86.12 93 HIS A C 1
ATOM 625 O O . HIS A 1 93 ? -0.049 -6.450 13.439 1.00 86.12 93 HIS A O 1
ATOM 631 N N . PRO A 1 94 ? 1.077 -4.730 12.517 1.00 81.62 94 PRO A N 1
ATOM 632 C CA . PRO A 1 94 ? 0.869 -5.191 11.155 1.00 81.62 94 PRO A CA 1
ATOM 633 C C . PRO A 1 94 ? 1.689 -6.462 10.891 1.00 81.62 94 PRO A C 1
ATOM 635 O O . PRO A 1 94 ? 2.882 -6.523 11.177 1.00 81.62 94 PRO A O 1
ATOM 638 N N . SER A 1 95 ? 1.061 -7.492 10.334 1.00 81.81 95 SER A N 1
ATOM 639 C CA . SER A 1 95 ? 1.731 -8.717 9.890 1.00 81.81 95 SER A CA 1
ATOM 640 C C . SER A 1 95 ? 1.019 -9.282 8.666 1.00 81.81 95 SER A C 1
ATOM 642 O O . SER A 1 95 ? -0.187 -9.535 8.696 1.00 81.81 95 SER A O 1
ATOM 644 N N . GLY A 1 96 ? 1.748 -9.435 7.555 1.00 72.69 96 GLY A N 1
ATOM 645 C CA . GLY A 1 96 ? 1.201 -9.986 6.309 1.00 72.69 96 GLY A CA 1
ATOM 646 C C . GLY A 1 96 ? -0.049 -9.255 5.795 1.00 72.69 96 GLY A C 1
ATOM 647 O O . GLY A 1 96 ? -1.007 -9.906 5.383 1.00 72.69 96 GLY A O 1
ATOM 648 N N . GLY A 1 97 ? -0.077 -7.919 5.889 1.00 79.06 97 GLY A N 1
ATOM 649 C CA . GLY A 1 97 ? -1.208 -7.087 5.448 1.00 79.06 97 GLY A CA 1
ATOM 650 C C . GLY A 1 97 ? -2.434 -7.097 6.372 1.00 79.06 97 GLY A C 1
ATOM 651 O O . GLY A 1 97 ? -3.459 -6.515 6.027 1.00 79.06 97 GLY A O 1
ATOM 652 N N . ARG A 1 98 ? -2.352 -7.738 7.544 1.00 79.56 98 ARG A N 1
ATOM 653 C CA . ARG A 1 98 ? -3.422 -7.792 8.554 1.00 79.56 98 ARG A CA 1
ATOM 654 C C . ARG A 1 98 ? -2.956 -7.181 9.875 1.00 79.56 98 ARG A C 1
ATOM 656 O O . ARG A 1 98 ? -1.759 -7.126 10.143 1.00 79.56 98 ARG A O 1
ATOM 663 N N . GLN A 1 99 ? -3.901 -6.746 10.706 1.00 84.69 99 GLN A N 1
ATOM 664 C CA . GLN A 1 99 ? -3.633 -6.346 12.090 1.00 84.69 99 GLN A CA 1
ATOM 665 C C . GLN A 1 99 ? -3.705 -7.574 12.999 1.00 84.69 99 GLN A C 1
ATOM 667 O O . GLN A 1 99 ? -4.712 -8.281 13.000 1.00 84.69 99 GLN A O 1
ATOM 672 N N . THR A 1 100 ? -2.653 -7.813 13.777 1.00 87.06 100 THR A N 1
ATOM 673 C CA . THR A 1 100 ? -2.590 -8.879 14.785 1.00 87.06 100 THR A CA 1
ATOM 674 C C . THR A 1 100 ? -2.247 -8.277 16.140 1.00 87.06 100 THR A C 1
ATOM 676 O O . THR A 1 100 ? -1.470 -7.333 16.224 1.00 87.06 100 THR A O 1
ATOM 679 N N . LEU A 1 101 ? -2.801 -8.831 17.216 1.00 91.94 101 LEU A N 1
ATOM 680 C CA . LEU A 1 101 ? -2.400 -8.469 18.573 1.00 91.94 101 LEU A CA 1
ATOM 681 C C . LEU A 1 101 ? -1.118 -9.211 18.952 1.00 91.94 101 LEU A C 1
ATOM 683 O O . LEU A 1 101 ? -1.095 -10.442 18.940 1.00 91.94 101 LEU A O 1
ATOM 687 N N . VAL A 1 102 ? -0.072 -8.467 19.313 1.00 91.56 102 VAL A N 1
ATOM 688 C CA . VAL A 1 102 ? 1.205 -9.031 19.768 1.00 91.56 102 VAL A CA 1
ATOM 689 C C . VAL A 1 102 ? 1.521 -8.602 21.201 1.00 91.56 102 VAL A C 1
ATOM 691 O O . VAL A 1 102 ? 1.190 -7.473 21.590 1.00 91.56 102 VAL A O 1
ATOM 694 N N . PRO A 1 103 ? 2.193 -9.463 21.989 1.00 93.94 103 PRO A N 1
ATOM 695 C CA . PRO A 1 103 ? 2.745 -9.081 23.283 1.00 93.94 103 PRO A CA 1
ATOM 696 C C . PRO A 1 103 ? 3.637 -7.843 23.153 1.00 93.94 103 PRO A C 1
ATOM 698 O O . PRO A 1 103 ? 4.590 -7.835 22.375 1.00 93.94 103 PRO A O 1
ATOM 701 N N . SER A 1 104 ? 3.305 -6.787 23.889 1.00 96.19 104 SER A N 1
ATOM 702 C CA . SER A 1 104 ? 3.910 -5.460 23.761 1.00 96.19 104 SER A CA 1
ATOM 703 C C . SER A 1 104 ? 4.056 -4.774 25.113 1.00 96.19 104 SER A C 1
ATOM 705 O O . SER A 1 104 ? 3.298 -5.043 26.047 1.00 96.19 104 SER A O 1
ATOM 707 N N . TRP A 1 105 ? 4.995 -3.835 25.195 1.00 98.06 105 TRP A N 1
ATOM 708 C CA . TRP A 1 105 ? 5.036 -2.852 26.272 1.00 98.06 105 TRP A CA 1
ATOM 709 C C . TRP A 1 105 ? 4.295 -1.588 25.854 1.00 98.06 105 TRP A C 1
ATOM 711 O O . TRP A 1 105 ? 4.533 -1.045 24.777 1.00 98.06 105 TRP A O 1
ATOM 721 N N . LEU A 1 106 ? 3.399 -1.130 26.725 1.00 97.69 106 LEU A N 1
ATOM 722 C CA . LEU A 1 106 ? 2.644 0.107 26.606 1.00 97.69 106 LEU A CA 1
ATOM 723 C C . LEU A 1 106 ? 3.258 1.128 27.568 1.00 97.69 106 LEU A C 1
ATOM 725 O O . LEU A 1 106 ? 3.140 0.997 28.789 1.00 97.69 106 LEU A O 1
ATOM 729 N N . PHE A 1 107 ? 3.937 2.124 27.014 1.00 97.12 107 PHE A N 1
ATOM 730 C CA . PHE A 1 107 ? 4.610 3.191 27.741 1.00 97.12 107 PHE A CA 1
ATOM 731 C C . PHE A 1 107 ? 3.691 4.401 27.852 1.00 97.12 107 PHE A C 1
ATOM 733 O O . PHE A 1 107 ? 3.367 5.022 26.843 1.00 97.12 107 PHE A O 1
ATOM 740 N N . GLN A 1 108 ? 3.286 4.752 29.069 1.00 95.25 108 GLN A N 1
ATOM 741 C CA . GLN A 1 108 ? 2.613 6.019 29.332 1.00 95.25 108 GLN A CA 1
ATOM 742 C C . GLN A 1 108 ? 3.651 7.129 29.402 1.00 95.25 108 GLN A C 1
ATOM 744 O O . GLN A 1 108 ? 4.557 7.095 30.238 1.00 95.25 108 GLN A O 1
ATOM 749 N N . VAL A 1 109 ? 3.511 8.102 28.516 1.00 95.69 109 VAL A N 1
ATOM 750 C CA . VAL A 1 109 ? 4.393 9.250 28.370 1.00 95.69 109 VAL A CA 1
ATOM 751 C C . VAL A 1 109 ? 3.685 10.478 28.919 1.00 95.69 109 VAL A C 1
ATOM 753 O O . VAL A 1 109 ? 2.526 10.749 28.596 1.00 95.69 109 VAL A O 1
ATOM 756 N N . ARG A 1 110 ? 4.398 11.234 29.752 1.00 92.25 110 ARG A N 1
ATOM 757 C CA . ARG A 1 110 ? 3.939 12.519 30.268 1.00 92.25 110 ARG A CA 1
ATOM 758 C C . ARG A 1 110 ? 3.765 13.497 29.107 1.00 92.25 110 ARG A C 1
ATOM 760 O O . ARG A 1 110 ? 4.712 13.747 28.360 1.00 92.25 110 ARG A O 1
ATOM 767 N N . GLY A 1 111 ? 2.569 14.069 28.986 1.00 87.31 111 GLY A N 1
ATOM 768 C CA . GLY A 1 111 ? 2.315 15.174 28.068 1.00 87.31 111 GLY A CA 1
ATOM 769 C C . GLY A 1 111 ? 3.111 16.422 28.460 1.00 87.31 111 GLY A C 1
ATOM 770 O O . GLY A 1 111 ? 3.460 16.615 29.626 1.00 87.31 111 GLY A O 1
ATOM 771 N N . ALA A 1 112 ? 3.403 17.290 27.491 1.00 84.44 112 ALA A N 1
ATOM 772 C CA . ALA A 1 112 ? 3.928 18.622 27.789 1.00 84.44 112 ALA A CA 1
ATOM 773 C C . ALA A 1 112 ? 2.942 19.420 28.668 1.00 84.44 112 ALA A C 1
ATOM 775 O O . ALA A 1 112 ? 1.785 19.034 28.825 1.00 84.44 112 ALA A O 1
ATOM 776 N N . ALA A 1 113 ? 3.377 20.547 29.240 1.00 81.88 113 ALA A N 1
ATOM 777 C CA . ALA A 1 113 ? 2.500 21.389 30.055 1.00 81.88 113 ALA A CA 1
ATOM 778 C C . ALA A 1 113 ? 1.199 21.734 29.296 1.00 81.88 113 ALA A C 1
ATOM 780 O O . ALA A 1 113 ? 1.242 22.284 28.198 1.00 81.88 113 ALA A O 1
ATOM 781 N N . GLY A 1 114 ? 0.050 21.368 29.873 1.00 82.44 114 GLY A N 1
ATOM 782 C CA . GLY A 1 114 ? -1.272 21.546 29.257 1.00 82.44 114 GLY A CA 1
ATOM 783 C C . GLY A 1 114 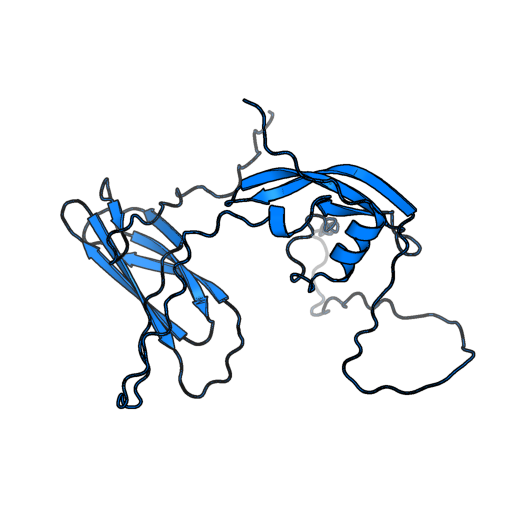? -1.722 20.428 28.305 1.00 82.44 114 GLY A C 1
ATOM 784 O O . GLY A 1 114 ? -2.815 20.521 27.759 1.00 82.44 114 GLY A O 1
ATOM 785 N N . GLN A 1 115 ? -0.925 19.374 28.115 1.00 83.75 115 GLN A N 1
ATOM 786 C CA . GLN A 1 115 ? -1.265 18.211 27.289 1.00 83.75 115 GLN A CA 1
ATOM 787 C C . GLN A 1 115 ? -1.553 16.985 28.160 1.00 83.75 115 GLN A C 1
ATOM 789 O O . GLN A 1 115 ? -0.881 16.740 29.164 1.00 83.75 115 GLN A O 1
ATOM 794 N N . SER A 1 116 ? -2.542 16.186 27.759 1.00 88.19 116 SER A N 1
ATOM 795 C CA . SER A 1 116 ? -2.836 14.906 28.407 1.00 88.19 116 SER A CA 1
ATOM 796 C C . SER A 1 116 ? -1.702 13.890 28.183 1.00 88.19 116 SER A C 1
ATOM 798 O O . SER A 1 116 ? -1.012 13.955 27.162 1.00 88.19 116 SER A O 1
ATOM 800 N N . PRO A 1 117 ? -1.489 12.939 29.114 1.00 89.88 117 PRO A N 1
ATOM 801 C CA . PRO A 1 117 ? -0.562 11.834 28.891 1.00 89.88 117 PRO A CA 1
ATOM 802 C C . PRO A 1 117 ? -1.024 10.966 27.716 1.00 89.88 117 PRO A C 1
ATOM 804 O O . PRO A 1 117 ? -2.221 10.858 27.443 1.00 89.88 117 PRO A O 1
ATOM 807 N N . PHE A 1 118 ? -0.077 10.322 27.040 1.00 91.50 118 PHE A N 1
ATOM 808 C CA . PHE A 1 118 ? -0.354 9.467 25.886 1.00 91.50 118 PHE A CA 1
ATOM 809 C C . PHE A 1 118 ? 0.441 8.164 25.949 1.00 91.50 118 PHE A C 1
ATOM 811 O O . PHE A 1 118 ? 1.460 8.074 26.631 1.00 91.50 118 PHE A O 1
ATOM 818 N N . THR A 1 119 ? -0.023 7.141 25.229 1.00 93.56 119 THR A N 1
ATOM 819 C CA . THR A 1 119 ? 0.605 5.817 25.225 1.00 93.56 119 THR A CA 1
ATOM 820 C C . THR A 1 119 ? 1.390 5.577 23.942 1.00 93.56 119 THR A C 1
ATOM 822 O O . THR A 1 119 ? 0.870 5.763 22.845 1.00 93.56 119 THR A O 1
ATOM 825 N N . VAL A 1 120 ? 2.619 5.086 24.082 1.00 95.31 120 VAL A N 1
ATOM 826 C CA . VAL A 1 120 ? 3.438 4.566 22.982 1.00 95.31 120 VAL A CA 1
ATOM 827 C C . VAL A 1 120 ? 3.628 3.070 23.181 1.00 95.31 120 VAL A C 1
ATOM 829 O O . VAL A 1 120 ? 3.926 2.628 24.287 1.00 95.31 120 VAL A O 1
ATOM 832 N N . THR A 1 121 ? 3.458 2.275 22.129 1.00 95.81 121 THR A N 1
ATOM 833 C CA . THR A 1 121 ? 3.560 0.812 22.213 1.00 95.81 121 THR A CA 1
ATOM 834 C C . THR A 1 121 ? 4.721 0.282 21.388 1.00 95.81 121 THR A C 1
ATOM 836 O O . THR A 1 121 ? 4.929 0.743 20.268 1.00 95.81 121 THR A O 1
ATOM 839 N N . TYR A 1 122 ? 5.431 -0.725 21.897 1.00 94.38 122 TYR A N 1
ATOM 840 C CA . TYR A 1 122 ? 6.448 -1.446 21.129 1.00 94.38 122 TYR A CA 1
ATOM 841 C C . TYR A 1 122 ? 6.428 -2.947 21.473 1.00 94.38 122 TYR A C 1
ATOM 843 O O . TYR A 1 122 ? 6.256 -3.283 22.652 1.00 94.38 122 TYR A O 1
ATOM 851 N N . PRO A 1 123 ? 6.582 -3.856 20.489 1.00 95.12 123 PRO A N 1
ATOM 852 C CA . PRO A 1 123 ? 6.540 -5.295 20.736 1.00 95.12 123 PRO A CA 1
ATOM 853 C C . PRO A 1 123 ? 7.580 -5.751 21.760 1.00 95.12 123 PRO A C 1
ATOM 855 O O . PRO A 1 123 ? 8.737 -5.345 21.727 1.00 95.12 123 PRO A O 1
ATOM 858 N N . ALA A 1 124 ? 7.170 -6.634 22.664 1.00 95.75 124 ALA A N 1
ATOM 859 C CA . ALA A 1 124 ? 7.970 -7.081 23.799 1.00 95.75 124 ALA A CA 1
ATOM 860 C C . ALA A 1 124 ? 8.838 -8.306 23.469 1.00 95.75 124 ALA A C 1
ATOM 862 O O . ALA A 1 124 ? 9.134 -9.115 24.342 1.00 95.75 124 ALA A O 1
ATOM 863 N N . VAL A 1 125 ? 9.217 -8.479 22.208 1.00 92.44 125 VAL A N 1
ATOM 864 C CA . VAL A 1 125 ? 10.075 -9.567 21.731 1.00 92.44 125 VAL A CA 1
ATOM 865 C C . VAL A 1 125 ? 11.191 -8.979 20.880 1.00 92.44 125 VAL A C 1
ATOM 867 O O . VAL A 1 125 ? 11.084 -7.859 20.383 1.00 92.44 125 VAL A O 1
ATOM 870 N N . ASP A 1 126 ? 12.273 -9.734 20.710 1.00 87.69 126 ASP A N 1
ATOM 871 C CA . ASP A 1 126 ? 13.360 -9.328 19.821 1.00 87.69 126 ASP A CA 1
ATOM 872 C C . ASP A 1 126 ? 12.829 -9.111 18.385 1.00 87.69 126 ASP A C 1
ATOM 874 O O . ASP A 1 126 ? 12.120 -9.989 17.875 1.00 87.69 126 ASP A O 1
ATOM 878 N N . PRO A 1 127 ? 13.163 -7.986 17.718 1.00 86.81 127 PRO A N 1
ATOM 879 C CA . PRO A 1 127 ? 12.719 -7.691 16.357 1.00 86.81 127 PRO A CA 1
ATOM 880 C C . PRO A 1 127 ? 12.968 -8.813 15.346 1.00 86.81 127 PRO A C 1
ATOM 882 O O . PRO A 1 127 ? 12.197 -8.951 14.399 1.00 86.81 127 PRO A O 1
ATOM 885 N N . LYS A 1 128 ? 13.972 -9.676 15.564 1.00 84.25 128 LYS A N 1
ATOM 886 C CA . LYS A 1 128 ? 14.214 -10.854 14.712 1.00 84.25 128 LYS A CA 1
ATOM 887 C C . LYS A 1 128 ? 13.036 -11.835 14.661 1.00 84.25 128 LYS A C 1
ATOM 889 O O . LYS A 1 128 ? 12.914 -12.592 13.701 1.00 84.25 128 LYS A O 1
ATOM 894 N N . TYR A 1 129 ? 12.164 -11.833 15.668 1.00 83.50 129 TYR A N 1
ATOM 895 C CA . TYR A 1 129 ? 10.954 -12.662 15.710 1.00 83.50 129 TYR A CA 1
ATOM 896 C C . TYR A 1 129 ? 9.733 -11.972 15.093 1.00 83.50 129 TYR A C 1
ATOM 898 O O . TYR A 1 129 ? 8.731 -12.624 14.826 1.00 83.50 129 TYR A O 1
ATOM 906 N N . LEU A 1 130 ? 9.815 -10.662 14.855 1.00 78.19 130 LEU A N 1
ATOM 907 C CA . LEU A 1 130 ? 8.773 -9.873 14.190 1.00 78.19 130 LEU A CA 1
ATOM 908 C C . LEU A 1 130 ? 8.946 -9.847 12.675 1.00 78.19 130 LEU A C 1
ATOM 910 O O . LEU A 1 130 ? 8.158 -9.208 11.975 1.00 78.19 130 LEU A O 1
ATOM 914 N N . THR A 1 131 ? 9.985 -10.518 12.172 1.00 63.44 131 THR A N 1
ATOM 915 C CA . THR A 1 131 ? 10.218 -10.681 10.746 1.00 63.44 131 THR A CA 1
ATOM 916 C C . THR A 1 131 ? 8.947 -11.262 10.142 1.00 63.44 131 THR A C 1
ATOM 918 O O . THR A 1 131 ? 8.558 -12.395 10.428 1.00 63.44 131 THR A O 1
ATOM 921 N N . SER A 1 132 ? 8.275 -10.455 9.317 1.00 52.72 132 SER A N 1
ATOM 922 C CA . SER A 1 132 ? 7.263 -10.963 8.393 1.00 52.72 132 SER A CA 1
ATOM 923 C C . SER A 1 132 ? 7.862 -12.170 7.671 1.00 52.72 132 SER A C 1
ATOM 925 O O . SER A 1 132 ? 9.077 -12.159 7.449 1.00 52.72 132 SER A O 1
ATOM 927 N N . PRO A 1 133 ? 7.085 -13.200 7.286 1.00 39.34 133 PRO A N 1
ATOM 928 C CA . PRO A 1 133 ? 7.607 -14.171 6.341 1.00 39.34 133 PRO A CA 1
ATOM 929 C C . PRO A 1 133 ? 8.202 -13.371 5.189 1.00 39.34 133 PRO A C 1
ATOM 931 O O . PRO A 1 133 ? 7.499 -12.599 4.533 1.00 39.34 133 PRO A O 1
ATOM 934 N N . VAL A 1 134 ? 9.521 -13.487 5.032 1.00 31.61 134 VAL A N 1
ATOM 935 C CA . VAL A 1 134 ? 10.205 -13.050 3.829 1.00 31.61 134 VAL A CA 1
ATOM 936 C C . VAL A 1 134 ? 9.391 -13.707 2.715 1.00 31.61 134 VAL A C 1
ATOM 938 O O . VAL A 1 134 ? 9.300 -14.941 2.719 1.00 31.61 134 VAL A O 1
ATOM 941 N N . PRO A 1 135 ? 8.713 -12.962 1.816 1.00 35.19 135 PRO A N 1
ATOM 942 C CA . PRO A 1 135 ? 8.333 -13.578 0.553 1.00 35.19 135 PRO A CA 1
ATOM 943 C C . PRO A 1 135 ? 9.623 -14.226 0.052 1.00 35.19 135 PRO A C 1
ATOM 945 O O . PRO A 1 135 ? 10.642 -13.534 0.115 1.00 35.19 135 PRO A O 1
ATOM 948 N N . PRO A 1 136 ? 9.620 -15.534 -0.284 1.00 30.61 136 PRO A N 1
ATOM 949 C CA . PRO A 1 136 ? 10.835 -16.323 -0.484 1.00 30.61 136 PRO A CA 1
ATOM 950 C C . PRO A 1 136 ? 11.858 -15.459 -1.183 1.00 30.61 136 PRO A C 1
ATOM 952 O O . PRO A 1 136 ? 11.496 -14.874 -2.200 1.00 30.61 136 PRO A O 1
ATOM 955 N N . SER A 1 137 ? 13.031 -15.313 -0.563 1.00 38.50 137 SER A N 1
ATOM 956 C CA . SER A 1 137 ? 14.106 -14.393 -0.912 1.00 38.50 137 SER A CA 1
ATOM 957 C C . SER A 1 137 ? 14.399 -14.412 -2.410 1.00 38.50 137 SER A C 1
ATOM 959 O O . SER A 1 137 ? 15.352 -15.019 -2.874 1.00 38.50 137 SER A O 1
ATOM 961 N N . GLY A 1 138 ? 13.571 -13.718 -3.173 1.00 34.81 138 GLY A N 1
ATOM 962 C CA . GLY A 1 138 ? 13.840 -13.237 -4.500 1.00 34.81 138 GLY A CA 1
ATOM 963 C C . GLY A 1 138 ? 14.465 -11.883 -4.288 1.00 34.81 138 GLY A C 1
ATOM 964 O O . GLY A 1 138 ? 13.881 -10.860 -4.623 1.00 34.81 138 GLY A O 1
ATOM 965 N N . GLN A 1 139 ? 15.650 -11.875 -3.683 1.00 33.00 139 GLN A N 1
ATOM 966 C CA . GLN A 1 139 ? 16.619 -10.881 -4.084 1.00 33.00 139 GLN A CA 1
ATOM 967 C C . GLN A 1 139 ? 16.716 -11.072 -5.603 1.00 33.00 139 GLN A C 1
ATOM 969 O O . GLN A 1 139 ? 17.025 -12.187 -6.032 1.00 33.00 139 GLN A O 1
ATOM 974 N N . PRO A 1 140 ? 16.388 -10.078 -6.448 1.00 34.16 140 PRO A N 1
ATOM 975 C CA . PRO A 1 140 ? 16.926 -10.104 -7.786 1.00 34.16 140 PRO A CA 1
ATOM 976 C C . PRO A 1 140 ? 18.427 -10.115 -7.545 1.00 34.16 140 PRO A C 1
ATOM 978 O O . PRO A 1 140 ? 18.998 -9.138 -7.054 1.00 34.16 140 PRO A O 1
ATOM 981 N N . GLU A 1 141 ? 19.044 -11.267 -7.772 1.00 32.44 141 GLU A N 1
ATOM 982 C CA . GLU A 1 141 ? 20.473 -11.349 -7.982 1.00 32.44 141 GLU A CA 1
ATOM 983 C C . GLU A 1 141 ? 20.836 -10.151 -8.869 1.00 32.44 141 GLU A C 1
ATOM 985 O O . GLU A 1 141 ? 20.166 -9.930 -9.891 1.00 32.44 141 GLU A O 1
ATOM 990 N N . PRO A 1 142 ? 21.831 -9.324 -8.505 1.00 36.00 142 PRO A N 1
ATOM 991 C CA . PRO A 1 142 ? 22.455 -8.479 -9.495 1.00 36.00 142 PRO A CA 1
ATOM 992 C C . PRO A 1 142 ? 23.012 -9.459 -10.520 1.00 36.00 142 PRO A C 1
ATOM 994 O O . PRO A 1 142 ? 24.058 -10.073 -10.312 1.00 36.00 142 PRO A O 1
ATOM 997 N N . ARG A 1 143 ? 22.254 -9.682 -11.597 1.00 40.50 143 ARG A N 1
ATOM 998 C CA . ARG A 1 143 ? 22.735 -10.420 -12.753 1.00 40.50 143 ARG A CA 1
ATOM 999 C C . ARG A 1 143 ? 24.081 -9.788 -13.099 1.00 40.50 143 ARG A C 1
ATOM 1001 O O . ARG A 1 143 ? 24.136 -8.555 -13.152 1.00 40.50 143 ARG A O 1
ATOM 1008 N N . PRO A 1 144 ? 25.151 -10.576 -13.279 1.00 32.97 144 PRO A N 1
ATOM 1009 C CA . PRO A 1 144 ? 26.463 -10.015 -13.534 1.00 32.97 144 PRO A CA 1
ATOM 1010 C C . PRO A 1 144 ? 26.345 -9.035 -14.696 1.00 32.97 144 PRO A C 1
ATOM 1012 O O . PRO A 1 144 ? 25.818 -9.382 -15.757 1.00 32.97 144 PRO A O 1
ATOM 1015 N N . SER A 1 145 ? 26.792 -7.801 -14.459 1.00 39.84 145 SER A N 1
ATOM 1016 C CA . SER A 1 145 ? 27.068 -6.841 -15.515 1.00 39.84 145 SER A CA 1
ATOM 1017 C C . SER A 1 145 ? 28.085 -7.498 -16.437 1.00 39.84 145 SER A C 1
ATOM 1019 O O . SER A 1 145 ? 29.285 -7.487 -16.170 1.00 39.84 145 SER A O 1
ATOM 1021 N N . GLY A 1 146 ? 27.590 -8.144 -17.490 1.00 31.27 146 GLY A N 1
ATOM 1022 C CA . GLY A 1 146 ? 28.424 -8.559 -18.600 1.00 31.27 146 GLY A CA 1
ATOM 1023 C C . GLY A 1 146 ? 29.112 -7.310 -19.158 1.00 31.27 146 GLY A C 1
ATOM 1024 O O . GLY A 1 146 ? 28.476 -6.252 -19.236 1.00 31.27 146 GLY A O 1
ATOM 1025 N N . PRO A 1 147 ? 30.404 -7.379 -19.501 1.00 37.72 147 PRO A N 1
ATOM 1026 C CA . PRO A 1 147 ? 31.100 -6.236 -20.058 1.00 37.72 147 PRO A CA 1
ATOM 1027 C C . PRO A 1 147 ? 30.497 -5.923 -21.430 1.00 37.72 147 PRO A C 1
ATOM 1029 O O . PRO A 1 147 ? 30.625 -6.705 -22.368 1.00 37.72 147 PRO A O 1
ATOM 1032 N N . GLY A 1 148 ? 29.825 -4.777 -21.524 1.00 41.22 148 GLY A N 1
ATOM 1033 C CA . GLY A 1 148 ? 29.308 -4.231 -22.776 1.00 41.22 148 GLY A CA 1
ATOM 1034 C C . GLY A 1 148 ? 27.786 -4.176 -22.840 1.00 41.22 148 GLY A C 1
ATOM 1035 O O . GLY A 1 148 ? 27.147 -5.053 -23.409 1.00 41.22 148 GLY A O 1
ATOM 1036 N N . ALA A 1 149 ? 27.198 -3.095 -22.330 1.00 31.23 149 ALA A N 1
ATOM 1037 C CA . ALA A 1 149 ? 25.899 -2.638 -22.805 1.00 31.23 149 ALA A CA 1
ATOM 1038 C C . ALA A 1 149 ? 25.833 -1.114 -22.693 1.00 31.23 149 ALA A C 1
ATOM 1040 O O . ALA A 1 149 ? 25.983 -0.519 -21.629 1.00 31.23 149 ALA A O 1
ATOM 1041 N N . THR A 1 150 ? 25.686 -0.511 -23.858 1.00 34.56 150 THR A N 1
ATOM 1042 C CA . THR A 1 150 ? 25.660 0.910 -24.169 1.00 34.56 150 THR A CA 1
ATOM 1043 C C . THR A 1 150 ? 24.536 1.663 -23.462 1.00 34.56 150 THR A C 1
ATOM 1045 O O . THR A 1 150 ? 23.447 1.140 -23.240 1.00 34.56 150 THR A O 1
ATOM 1048 N N . THR A 1 151 ? 24.803 2.934 -23.174 1.00 39.78 151 THR A N 1
ATOM 1049 C CA . THR A 1 151 ? 23.867 3.963 -22.712 1.00 39.78 151 THR A CA 1
ATOM 1050 C C . THR A 1 151 ? 22.546 3.949 -23.492 1.00 39.78 151 THR A C 1
ATOM 1052 O O . THR A 1 151 ? 22.483 4.376 -24.644 1.00 39.78 151 THR A O 1
ATOM 1055 N N . SER A 1 152 ? 21.473 3.480 -22.863 1.00 43.66 152 SER A N 1
ATOM 1056 C CA . SER A 1 152 ? 20.082 3.723 -23.264 1.00 43.66 152 SER A CA 1
ATOM 1057 C C . SER A 1 152 ? 19.202 3.637 -22.013 1.00 43.66 152 SER A C 1
ATOM 1059 O O . SER A 1 152 ? 19.468 2.788 -21.159 1.00 43.66 152 SER A O 1
ATOM 1061 N N . PRO A 1 153 ? 18.190 4.507 -21.847 1.00 50.47 153 PRO A N 1
ATOM 1062 C CA . PRO A 1 153 ? 17.325 4.466 -20.677 1.00 50.47 153 PRO A CA 1
ATOM 1063 C C . PRO A 1 153 ? 16.470 3.200 -20.749 1.00 50.47 153 PRO A C 1
ATOM 1065 O O . PRO A 1 153 ? 15.536 3.109 -21.540 1.00 50.47 153 PRO A O 1
ATOM 1068 N N . ALA A 1 154 ? 16.828 2.188 -19.961 1.00 66.38 154 ALA A N 1
ATOM 1069 C CA . ALA A 1 154 ? 16.074 0.946 -19.908 1.00 66.38 154 ALA A CA 1
ATOM 1070 C C . ALA A 1 154 ? 14.691 1.226 -19.302 1.00 66.38 154 ALA A C 1
ATOM 1072 O O . ALA A 1 154 ? 14.577 1.519 -18.110 1.00 66.38 154 ALA A O 1
ATOM 1073 N N . THR A 1 155 ? 13.647 1.149 -20.126 1.00 78.75 155 THR A N 1
ATOM 1074 C CA . THR A 1 155 ? 12.258 1.086 -19.662 1.00 78.75 155 THR A CA 1
ATOM 1075 C C . THR A 1 155 ? 12.104 -0.064 -18.675 1.00 78.75 155 THR A C 1
ATOM 1077 O O . THR A 1 155 ? 12.620 -1.159 -18.918 1.00 78.75 155 THR A O 1
ATOM 1080 N N . ARG A 1 156 ? 11.399 0.172 -17.568 1.00 86.19 156 ARG A N 1
ATOM 1081 C CA . ARG A 1 156 ? 11.134 -0.844 -16.542 1.00 86.19 156 ARG A CA 1
ATOM 1082 C C . ARG A 1 156 ? 9.665 -1.207 -16.511 1.00 86.19 156 ARG A C 1
ATOM 1084 O O . ARG A 1 156 ? 8.801 -0.380 -16.780 1.00 86.19 156 ARG A O 1
ATOM 1091 N N . GLU A 1 157 ? 9.390 -2.453 -16.167 1.00 88.81 157 GLU A N 1
ATOM 1092 C CA . GLU A 1 157 ? 8.029 -2.908 -15.930 1.00 88.81 157 GLU A CA 1
ATOM 1093 C C . GLU A 1 157 ? 7.629 -2.661 -14.472 1.00 88.81 157 GLU A C 1
ATOM 1095 O O . GLU A 1 157 ? 8.427 -2.878 -13.556 1.00 88.81 157 GLU A O 1
ATOM 1100 N N . VAL A 1 158 ? 6.394 -2.207 -14.263 1.00 92.69 158 VAL A N 1
ATOM 1101 C CA . VAL A 1 158 ? 5.826 -1.913 -12.945 1.00 92.69 158 VAL A CA 1
ATOM 1102 C C . VAL A 1 158 ? 4.712 -2.904 -12.648 1.00 92.69 158 VAL A C 1
ATOM 1104 O O . VAL A 1 158 ? 3.832 -3.124 -13.477 1.00 92.69 158 VAL A O 1
ATOM 1107 N N . HIS A 1 159 ? 4.724 -3.471 -11.443 1.00 90.56 159 HIS A N 1
ATOM 1108 C CA . HIS A 1 159 ? 3.689 -4.403 -11.010 1.00 90.56 159 HIS A CA 1
ATOM 1109 C C . HIS A 1 159 ? 2.427 -3.643 -10.573 1.00 90.56 159 HIS A C 1
ATOM 1111 O O . HIS A 1 159 ? 2.503 -2.813 -9.661 1.00 90.56 159 HIS A O 1
ATOM 1117 N N . PRO A 1 160 ? 1.255 -3.924 -11.168 1.00 93.00 160 PRO A N 1
ATOM 1118 C CA . PRO A 1 160 ? -0.001 -3.347 -10.709 1.00 93.00 160 PRO A CA 1
ATOM 1119 C C . PRO A 1 160 ? -0.377 -3.830 -9.305 1.00 93.00 160 PRO A C 1
ATOM 1121 O O . PRO A 1 160 ? -0.302 -5.019 -9.004 1.00 93.00 160 PRO A O 1
ATOM 1124 N N . ALA A 1 161 ? -0.843 -2.909 -8.464 1.00 90.56 161 ALA A N 1
ATOM 1125 C CA . ALA A 1 161 ? -1.340 -3.207 -7.122 1.00 90.56 161 ALA A CA 1
ATOM 1126 C C . ALA A 1 161 ? -2.796 -3.705 -7.130 1.00 90.56 161 ALA A C 1
ATOM 1128 O O . ALA A 1 161 ? -3.220 -4.404 -6.214 1.00 90.56 161 ALA A O 1
ATOM 1129 N N . GLY A 1 162 ? -3.576 -3.341 -8.151 1.00 92.69 162 GLY A N 1
ATOM 1130 C CA . GLY A 1 162 ? -4.957 -3.788 -8.312 1.00 92.69 162 GLY A CA 1
ATOM 1131 C C . GLY A 1 162 ? -5.654 -3.134 -9.500 1.00 92.69 162 GLY A C 1
ATOM 1132 O O . GLY A 1 162 ? -5.093 -2.246 -10.144 1.00 92.69 162 GLY A O 1
ATOM 1133 N N . TYR A 1 163 ? -6.891 -3.544 -9.773 1.00 95.31 163 TYR A N 1
ATOM 1134 C CA . TYR A 1 163 ? -7.721 -2.939 -10.818 1.00 95.31 163 TYR A CA 1
ATOM 1135 C C . TYR A 1 163 ? -9.178 -2.767 -10.385 1.00 95.31 163 TYR A C 1
ATOM 1137 O O . TYR A 1 163 ? -9.661 -3.500 -9.530 1.00 95.31 163 TYR A O 1
ATOM 1145 N N . SER A 1 164 ? -9.901 -1.846 -11.010 1.00 94.38 164 SER A N 1
ATOM 1146 C CA . SER A 1 164 ? -11.366 -1.787 -10.982 1.00 94.38 164 SER A CA 1
ATOM 1147 C C . SER A 1 164 ? -11.892 -1.713 -12.411 1.00 94.38 164 SER A C 1
ATOM 1149 O O . SER A 1 164 ? -11.252 -1.097 -13.262 1.00 94.38 164 SER A O 1
ATOM 1151 N N . ALA A 1 165 ? -13.045 -2.321 -12.674 1.00 93.38 165 ALA A N 1
ATOM 1152 C CA . ALA A 1 165 ? -13.664 -2.321 -13.995 1.00 93.38 165 ALA A CA 1
ATOM 1153 C C . ALA A 1 165 ? -15.074 -1.727 -13.935 1.00 93.38 165 ALA A C 1
ATOM 1155 O O . ALA A 1 165 ? -15.820 -2.003 -12.995 1.00 93.38 165 ALA A O 1
ATOM 1156 N N . SER A 1 166 ? -15.424 -0.925 -14.937 1.00 90.75 166 SER A N 1
ATOM 1157 C CA . SER A 1 166 ? -16.753 -0.341 -15.114 1.00 90.75 166 SER A CA 1
ATOM 1158 C C . SER A 1 166 ? -17.082 -0.323 -16.601 1.00 90.75 166 SER A C 1
ATOM 1160 O O . SER A 1 166 ? -16.473 0.425 -17.357 1.00 90.75 166 SER A O 1
ATOM 1162 N N . GLY A 1 167 ? -18.020 -1.167 -17.035 1.00 89.94 167 GLY A N 1
ATOM 1163 C CA . GLY A 1 167 ? -18.295 -1.346 -18.461 1.00 89.94 167 GLY A CA 1
ATOM 1164 C C . GLY A 1 167 ? -17.065 -1.870 -19.206 1.00 89.94 167 GLY A C 1
ATOM 1165 O O . GLY A 1 167 ? -16.528 -2.927 -18.864 1.00 89.94 167 GLY A O 1
ATOM 1166 N N . ASP A 1 168 ? -16.644 -1.129 -20.222 1.00 93.69 168 ASP A N 1
ATOM 1167 C CA . ASP A 1 168 ? -15.444 -1.327 -21.036 1.00 93.69 168 ASP A CA 1
ATOM 1168 C C . ASP A 1 168 ? -14.206 -0.591 -20.491 1.00 93.69 168 ASP A C 1
ATOM 1170 O O . ASP A 1 168 ? -13.121 -0.716 -21.050 1.00 93.69 168 ASP A O 1
ATOM 1174 N N . GLU A 1 169 ? -14.312 0.131 -19.376 1.00 95.62 169 GLU A N 1
ATOM 1175 C CA . GLU A 1 169 ? -13.167 0.790 -18.750 1.00 95.62 169 GLU A CA 1
ATOM 1176 C C . GLU A 1 169 ? -12.493 -0.100 -17.704 1.00 95.62 169 GLU A C 1
ATOM 1178 O O . GLU A 1 169 ? -13.128 -0.605 -16.771 1.00 95.62 169 GLU A O 1
ATOM 1183 N N . LEU A 1 170 ? -11.168 -0.225 -17.806 1.00 96.00 170 LEU A N 1
ATOM 1184 C CA . LEU A 1 170 ? -10.316 -0.881 -16.822 1.00 96.00 170 LEU A CA 1
ATOM 1185 C C . LEU A 1 170 ? -9.375 0.145 -16.184 1.00 96.00 170 LEU A C 1
ATOM 1187 O O . LEU A 1 170 ? -8.425 0.619 -16.805 1.00 96.00 170 LEU A O 1
ATOM 1191 N N . THR A 1 171 ? -9.615 0.476 -14.918 1.00 97.00 171 THR A N 1
ATOM 1192 C CA . THR A 1 171 ? -8.744 1.360 -14.134 1.00 97.00 171 THR A CA 1
ATOM 1193 C C . THR A 1 171 ? -7.712 0.540 -13.375 1.00 97.00 171 THR A C 1
ATOM 1195 O O . THR A 1 171 ? -8.040 -0.201 -12.450 1.00 97.00 171 THR A O 1
ATOM 1198 N N . VAL A 1 172 ? -6.445 0.701 -13.735 1.00 96.69 172 VAL A N 1
ATOM 1199 C CA . VAL A 1 172 ? -5.297 0.037 -13.117 1.00 96.69 172 VAL A CA 1
ATOM 1200 C C . VAL A 1 172 ? -4.697 0.950 -12.052 1.00 96.69 172 VAL A C 1
ATOM 1202 O O . VAL A 1 172 ? -4.444 2.129 -12.299 1.00 96.69 172 VAL A O 1
ATOM 1205 N N . THR A 1 173 ? -4.461 0.402 -10.862 1.00 95.62 173 THR A N 1
ATOM 1206 C CA . THR A 1 173 ? -3.797 1.083 -9.745 1.00 95.62 173 THR A CA 1
ATOM 1207 C C . THR A 1 173 ? -2.392 0.520 -9.558 1.00 95.62 173 THR A C 1
ATOM 1209 O O . THR A 1 173 ? -2.229 -0.696 -9.466 1.00 95.62 173 THR A O 1
ATOM 1212 N N . PHE A 1 174 ? -1.378 1.378 -9.479 1.00 94.94 174 PHE A N 1
ATOM 1213 C CA . PHE A 1 174 ? 0.019 0.984 -9.261 1.00 94.94 174 PHE A CA 1
ATOM 1214 C C . PHE A 1 174 ? 0.791 2.077 -8.518 1.00 94.94 174 PHE A C 1
ATOM 1216 O O . PHE A 1 174 ? 0.346 3.221 -8.458 1.00 94.94 174 PHE A O 1
ATOM 1223 N N . GLU A 1 175 ? 1.947 1.732 -7.957 1.00 93.94 175 GLU A N 1
ATOM 1224 C CA . GLU A 1 175 ? 2.873 2.701 -7.365 1.00 93.94 175 GLU A CA 1
ATOM 1225 C C . GLU A 1 175 ? 4.030 2.984 -8.324 1.00 93.94 175 GLU A C 1
ATOM 1227 O O . GLU A 1 175 ? 4.543 2.075 -8.972 1.00 93.94 175 GLU A O 1
ATOM 1232 N N . GLY A 1 176 ? 4.435 4.248 -8.423 1.00 92.31 176 GLY A N 1
ATOM 1233 C CA . GLY A 1 176 ? 5.545 4.679 -9.271 1.00 92.31 176 GLY A CA 1
ATOM 1234 C C . GLY A 1 176 ? 6.261 5.898 -8.698 1.00 92.31 176 GLY A C 1
ATOM 1235 O O . GLY A 1 176 ? 5.684 6.653 -7.916 1.00 92.31 176 GLY A O 1
ATOM 1236 N N . GLY A 1 177 ? 7.524 6.097 -9.062 1.00 90.88 177 GLY A N 1
ATOM 1237 C CA . GLY A 1 177 ? 8.264 7.319 -8.762 1.00 90.88 177 GLY A CA 1
ATOM 1238 C C 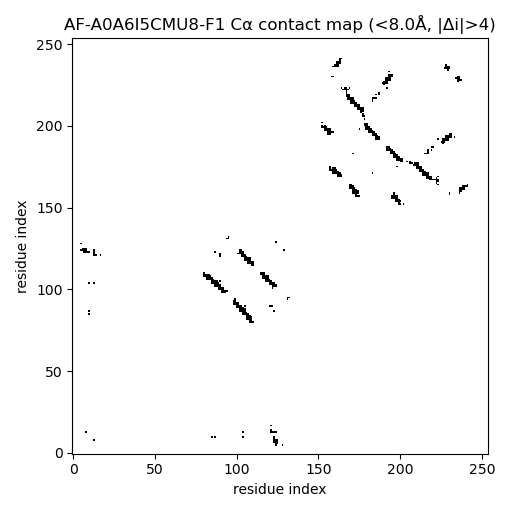. GLY A 1 177 ? 7.707 8.547 -9.492 1.00 90.88 177 GLY A C 1
ATOM 1239 O O . GLY A 1 177 ? 6.999 8.451 -10.486 1.00 90.88 177 GLY A O 1
ATOM 1240 N N . VAL A 1 178 ? 8.047 9.741 -9.012 1.00 90.75 178 VAL A N 1
ATOM 1241 C CA . VAL A 1 178 ? 7.509 11.000 -9.568 1.00 90.75 178 VAL A CA 1
ATOM 1242 C C . VAL A 1 178 ? 8.253 11.543 -10.795 1.00 90.75 178 VAL A C 1
ATOM 1244 O O . VAL A 1 178 ? 7.794 12.519 -11.381 1.00 90.75 178 VAL A O 1
ATOM 1247 N N . CYS A 1 179 ? 9.381 10.943 -11.184 1.00 91.75 179 CYS A N 1
ATOM 1248 C CA . CYS A 1 179 ? 10.222 11.406 -12.301 1.00 91.75 179 CYS A CA 1
ATOM 1249 C C . CYS A 1 179 ? 10.310 10.372 -13.424 1.00 91.75 179 CYS A C 1
ATOM 1251 O O . CYS A 1 179 ? 11.391 10.069 -13.936 1.00 91.75 179 CYS A O 1
ATOM 1253 N N . ALA A 1 180 ? 9.170 9.796 -13.773 1.00 92.31 180 ALA A N 1
ATOM 1254 C CA . ALA A 1 180 ? 9.053 8.893 -14.893 1.00 92.31 180 ALA A CA 1
ATOM 1255 C C . ALA A 1 180 ? 7.682 9.046 -15.544 1.00 92.31 180 ALA A C 1
ATOM 1257 O O . ALA A 1 180 ? 6.698 9.396 -14.887 1.00 92.31 180 ALA A O 1
ATOM 1258 N N . ASP A 1 181 ? 7.627 8.743 -16.834 1.00 93.38 181 ASP A N 1
ATOM 1259 C CA . ASP A 1 181 ? 6.365 8.575 -17.536 1.00 93.38 181 ASP A CA 1
ATOM 1260 C C . ASP A 1 181 ? 5.885 7.134 -17.406 1.00 93.38 181 ASP A C 1
ATOM 1262 O O . ASP A 1 181 ? 6.668 6.188 -17.507 1.00 93.38 181 ASP A O 1
ATOM 1266 N N . TYR A 1 182 ? 4.576 6.973 -17.227 1.00 95.38 182 TYR A N 1
ATOM 1267 C CA . TYR A 1 182 ? 3.936 5.671 -17.085 1.00 95.38 182 TYR A CA 1
ATOM 1268 C C . TYR A 1 182 ? 2.942 5.438 -18.211 1.00 95.38 182 TYR A C 1
ATOM 1270 O O . TYR A 1 182 ? 2.007 6.221 -18.397 1.00 95.38 182 TYR A O 1
ATOM 1278 N N . ARG A 1 183 ? 3.115 4.328 -18.928 1.00 96.62 183 ARG A N 1
ATOM 1279 C CA . ARG A 1 183 ? 2.181 3.853 -19.952 1.00 96.62 183 ARG A CA 1
ATOM 1280 C C . ARG A 1 183 ? 1.513 2.572 -19.480 1.00 96.62 183 ARG A C 1
ATOM 1282 O O . ARG A 1 183 ? 2.204 1.652 -19.061 1.00 96.62 183 ARG A O 1
ATOM 1289 N N . VAL A 1 184 ? 0.189 2.508 -19.594 1.00 96.50 184 VAL A N 1
ATOM 1290 C CA . VAL A 1 184 ? -0.593 1.294 -19.331 1.00 96.50 184 VAL A CA 1
ATOM 1291 C C . VAL A 1 184 ? -1.167 0.789 -20.645 1.00 96.50 184 VAL A C 1
ATOM 1293 O O . VAL A 1 184 ? -1.685 1.579 -21.432 1.00 96.50 184 VAL A O 1
ATOM 1296 N N . SER A 1 185 ? -1.061 -0.511 -20.890 1.00 96.31 185 SER A N 1
ATOM 1297 C CA . SER A 1 185 ? -1.702 -1.187 -22.015 1.00 96.31 185 SER A CA 1
ATOM 1298 C C . SER A 1 185 ? -2.429 -2.441 -21.543 1.00 96.31 185 SER A C 1
ATOM 1300 O O . SER A 1 185 ? -2.045 -3.056 -20.547 1.00 96.31 185 SER A O 1
ATOM 1302 N N . ALA A 1 186 ? -3.483 -2.808 -22.268 1.00 96.56 186 ALA A N 1
ATOM 1303 C CA . ALA A 1 186 ? -4.224 -4.045 -22.080 1.00 96.56 186 ALA A CA 1
ATOM 1304 C C . ALA A 1 186 ? -4.214 -4.848 -23.385 1.00 96.56 186 ALA A C 1
ATOM 1306 O O . ALA A 1 186 ? -4.337 -4.283 -24.471 1.00 96.56 186 ALA A O 1
ATOM 1307 N N . LYS A 1 187 ? -4.043 -6.165 -23.276 1.00 96.38 187 LYS A N 1
ATOM 1308 C CA . LYS A 1 187 ? -4.235 -7.123 -24.368 1.00 96.38 187 LYS A CA 1
ATOM 1309 C C . LYS A 1 187 ? -5.354 -8.075 -23.987 1.00 96.38 187 LYS A C 1
ATOM 1311 O O . LYS A 1 187 ? -5.286 -8.701 -22.928 1.00 96.38 187 LYS A O 1
ATOM 1316 N N . GLU A 1 188 ? -6.371 -8.159 -24.830 1.00 95.81 188 GLU A N 1
ATOM 1317 C CA . GLU A 1 188 ? -7.570 -8.946 -24.566 1.00 95.81 188 GLU A CA 1
ATOM 1318 C C . GLU A 1 188 ? -7.542 -10.282 -25.295 1.00 95.81 188 GLU A C 1
ATOM 1320 O O . GLU A 1 188 ? -7.426 -10.342 -26.516 1.00 95.81 188 GLU A O 1
ATOM 1325 N N . ASP A 1 189 ? -7.739 -11.348 -24.528 1.00 91.50 189 ASP A N 1
ATOM 1326 C CA . ASP A 1 189 ? -8.002 -12.689 -25.026 1.00 91.50 189 ASP A CA 1
ATOM 1327 C C . ASP A 1 189 ? -9.408 -13.138 -24.588 1.00 91.50 189 ASP A C 1
ATOM 1329 O O . ASP A 1 189 ? -10.109 -12.459 -23.829 1.00 91.50 189 ASP A O 1
ATOM 1333 N N . SER A 1 190 ? -9.835 -14.319 -25.043 1.00 84.12 190 SER A N 1
ATOM 1334 C CA . SER A 1 190 ? -11.179 -14.852 -24.770 1.00 84.12 190 SER A CA 1
ATOM 1335 C C . SER A 1 190 ? -11.491 -15.044 -23.279 1.00 84.12 190 SER A C 1
ATOM 1337 O O . SER A 1 190 ? -12.647 -14.908 -22.889 1.00 84.12 190 SER A O 1
ATOM 1339 N N . GLY A 1 191 ? -10.484 -15.332 -22.446 1.00 89.94 191 GLY A N 1
ATOM 1340 C CA . GLY A 1 191 ? -10.657 -15.601 -21.009 1.00 89.94 191 GLY A CA 1
ATOM 1341 C C . GLY A 1 191 ? -9.842 -14.711 -20.068 1.00 89.94 191 GLY A C 1
ATOM 1342 O O . GLY A 1 191 ? -9.987 -14.817 -18.850 1.00 89.94 191 GLY A O 1
ATOM 1343 N N . ARG A 1 192 ? -8.973 -13.842 -20.596 1.00 94.88 192 ARG A N 1
ATOM 1344 C CA . ARG A 1 192 ? -8.083 -13.014 -19.774 1.00 9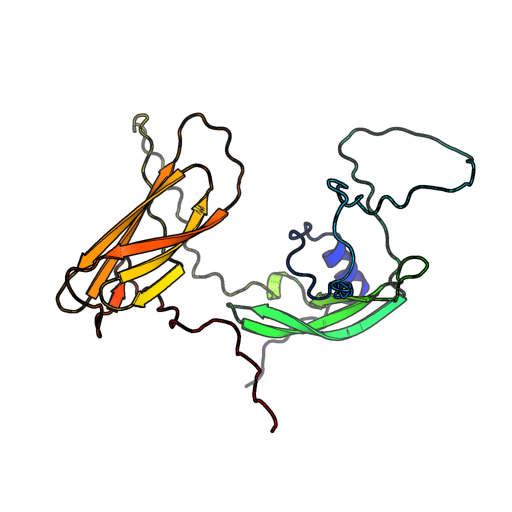4.88 192 ARG A CA 1
ATOM 1345 C C . ARG A 1 192 ? -7.796 -11.662 -20.412 1.00 94.88 192 ARG A C 1
ATOM 1347 O O . ARG A 1 192 ? -7.857 -11.521 -21.628 1.00 94.88 192 ARG A O 1
ATOM 1354 N N . VAL A 1 193 ? -7.444 -10.695 -19.574 1.00 97.50 193 VAL A N 1
ATOM 1355 C CA . VAL A 1 193 ? -6.930 -9.387 -19.988 1.00 97.50 193 VAL A CA 1
ATOM 1356 C C . VAL A 1 193 ? -5.540 -9.220 -19.392 1.00 97.50 193 VAL A C 1
ATOM 1358 O O . VAL A 1 193 ? -5.383 -9.210 -18.172 1.00 97.50 193 VAL A O 1
ATOM 1361 N N . THR A 1 194 ? -4.524 -9.121 -20.242 1.00 97.44 194 THR A N 1
ATOM 1362 C CA . THR A 1 194 ? -3.136 -8.937 -19.812 1.00 97.44 194 THR A CA 1
ATOM 1363 C C . THR A 1 194 ? -2.813 -7.455 -19.753 1.00 97.44 194 THR A C 1
ATOM 1365 O O . THR A 1 194 ? -2.830 -6.780 -20.780 1.00 97.44 194 THR A O 1
ATOM 1368 N N . VAL A 1 195 ? -2.513 -6.953 -18.560 1.00 97.38 195 VAL A N 1
ATOM 1369 C CA . VAL A 1 195 ? -2.162 -5.555 -18.308 1.00 97.38 195 VAL A CA 1
ATOM 1370 C C . VAL A 1 195 ? -0.651 -5.417 -18.213 1.00 97.38 195 VAL A C 1
ATOM 1372 O O . VAL A 1 195 ? 0.007 -6.181 -17.513 1.00 97.38 195 VAL A O 1
ATOM 1375 N N . THR A 1 196 ? -0.096 -4.408 -18.875 1.00 96.62 196 THR A N 1
ATOM 1376 C CA . THR A 1 196 ? 1.321 -4.052 -18.771 1.00 96.62 196 THR A CA 1
ATOM 1377 C C . THR A 1 196 ? 1.453 -2.585 -18.393 1.00 96.62 196 THR A C 1
ATOM 1379 O O . THR A 1 196 ? 0.838 -1.724 -19.022 1.00 96.62 196 THR A O 1
ATOM 1382 N N . VAL A 1 197 ? 2.267 -2.298 -17.375 1.00 97.06 197 VAL A N 1
ATOM 1383 C CA . VAL A 1 197 ? 2.624 -0.931 -16.978 1.00 97.06 197 VAL A CA 1
ATOM 1384 C C . VAL A 1 197 ? 4.111 -0.727 -17.236 1.00 97.06 197 VAL A C 1
ATOM 1386 O O . VAL A 1 197 ? 4.951 -1.438 -16.689 1.00 97.06 197 VAL A O 1
ATOM 1389 N N . THR A 1 198 ? 4.441 0.241 -18.083 1.00 96.06 198 THR A N 1
ATOM 1390 C CA . THR A 1 198 ? 5.816 0.567 -18.467 1.00 96.06 198 THR A CA 1
ATOM 1391 C C . THR A 1 198 ? 6.212 1.920 -17.899 1.00 96.06 198 THR A C 1
ATOM 1393 O O . THR A 1 198 ? 5.562 2.926 -18.180 1.00 96.06 198 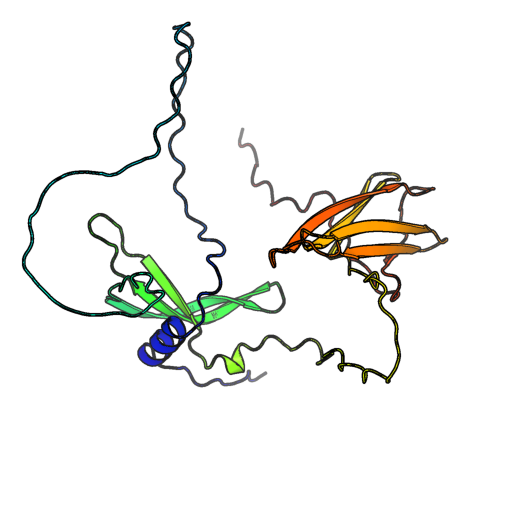THR A O 1
ATOM 1396 N N . GLU A 1 199 ? 7.302 1.937 -17.140 1.00 93.38 199 GLU A N 1
ATOM 1397 C CA . GLU A 1 199 ? 7.978 3.125 -16.635 1.00 93.38 199 GLU A CA 1
ATOM 1398 C C . GLU A 1 199 ? 9.082 3.570 -17.599 1.00 93.38 199 GLU A C 1
ATOM 1400 O O . GLU A 1 199 ? 9.933 2.774 -18.010 1.00 93.38 199 GLU A O 1
ATOM 1405 N N . THR A 1 200 ? 9.099 4.864 -17.916 1.00 94.50 200 THR A N 1
ATOM 1406 C CA . THR A 1 200 ? 10.167 5.534 -18.664 1.00 94.50 200 THR A CA 1
ATOM 1407 C C . THR A 1 200 ? 10.802 6.618 -17.787 1.00 94.50 200 THR A C 1
ATOM 1409 O O . THR A 1 200 ? 10.252 7.718 -17.692 1.00 94.50 200 THR A O 1
ATOM 1412 N N . PRO A 1 201 ? 11.946 6.340 -17.131 1.00 89.50 201 PRO A N 1
ATOM 1413 C CA . PRO A 1 201 ? 12.602 7.303 -16.250 1.00 89.50 201 PRO A CA 1
ATOM 1414 C C . PRO A 1 201 ? 13.140 8.521 -17.002 1.00 89.50 201 PRO A C 1
ATOM 1416 O O . PRO A 1 201 ? 13.811 8.389 -18.033 1.00 89.50 201 PRO A O 1
ATOM 1419 N N . TRP A 1 202 ? 12.922 9.712 -16.448 1.00 90.38 202 TRP A N 1
ATOM 1420 C CA . TRP A 1 202 ? 13.458 10.948 -17.009 1.00 90.38 202 TRP A CA 1
ATOM 1421 C C . TRP A 1 202 ? 14.968 11.056 -16.786 1.00 90.38 202 TRP A C 1
ATOM 1423 O O . TRP A 1 202 ? 15.463 10.934 -15.666 1.00 90.38 202 TRP A O 1
ATOM 1433 N N . GLN A 1 203 ? 15.711 11.332 -17.857 1.00 86.38 203 GLN A N 1
ATOM 1434 C CA . GLN A 1 203 ? 17.166 11.475 -17.797 1.00 86.38 203 GLN A CA 1
ATOM 1435 C C . GLN A 1 203 ? 17.581 12.881 -17.351 1.00 86.38 203 GLN A C 1
ATOM 1437 O O . GLN A 1 203 ? 16.965 13.877 -17.734 1.00 86.38 203 GLN A O 1
ATOM 1442 N N . GLY A 1 204 ? 18.649 12.965 -16.551 1.00 80.50 204 GLY A N 1
ATOM 1443 C CA . GLY A 1 204 ? 19.270 14.239 -16.160 1.00 80.50 204 GLY A CA 1
ATOM 1444 C C . GLY A 1 204 ? 18.408 15.136 -15.264 1.00 80.50 204 GLY A C 1
ATOM 1445 O O . GLY A 1 204 ? 18.663 16.336 -15.175 1.00 80.50 204 GLY A O 1
ATOM 1446 N N . LYS A 1 205 ? 17.376 14.586 -14.614 1.00 76.56 205 LYS A N 1
ATOM 1447 C CA . LYS A 1 205 ? 16.529 15.308 -13.658 1.00 76.56 205 LYS A CA 1
ATOM 1448 C C . LYS A 1 205 ? 16.899 14.921 -12.229 1.00 76.56 205 LYS A C 1
ATOM 1450 O O . LYS A 1 205 ? 17.080 13.745 -11.927 1.00 76.56 205 LYS A O 1
ATOM 1455 N N . VAL A 1 206 ? 16.980 15.914 -11.342 1.00 82.19 206 VAL A N 1
ATOM 1456 C CA . VAL A 1 206 ? 17.093 15.672 -9.898 1.00 82.19 206 VAL A CA 1
ATOM 1457 C C . VAL A 1 206 ? 15.765 15.085 -9.430 1.00 82.19 206 VAL A C 1
ATOM 1459 O O . VAL A 1 206 ? 14.743 15.766 -9.491 1.00 82.19 206 VAL A O 1
ATOM 1462 N N . CYS A 1 207 ? 15.774 13.820 -9.007 1.00 80.31 207 CYS A N 1
ATOM 1463 C CA . CYS A 1 207 ? 14.570 13.126 -8.573 1.00 80.31 207 CYS A CA 1
ATOM 1464 C C . CYS A 1 207 ? 14.581 12.864 -7.071 1.00 80.31 207 CYS A C 1
ATOM 1466 O O . CYS A 1 207 ? 15.539 12.317 -6.529 1.00 80.31 207 CYS A O 1
ATOM 1468 N N . ILE A 1 208 ? 13.491 13.231 -6.405 1.00 83.44 208 ILE A N 1
ATOM 1469 C CA . ILE A 1 208 ? 13.248 12.831 -5.022 1.00 83.44 208 ILE A CA 1
ATOM 1470 C C . ILE A 1 208 ? 12.787 11.372 -4.984 1.00 83.44 208 ILE A C 1
ATOM 1472 O O . ILE A 1 208 ? 12.004 10.934 -5.827 1.00 83.44 208 ILE A O 1
ATOM 1476 N N . MET A 1 209 ? 13.243 10.627 -3.979 1.00 79.81 209 MET A N 1
ATOM 1477 C CA . MET A 1 209 ? 12.881 9.222 -3.764 1.00 79.81 209 MET A CA 1
ATOM 1478 C C . MET A 1 209 ? 11.481 9.107 -3.139 1.00 79.81 209 MET A C 1
ATOM 1480 O O . MET A 1 209 ? 11.335 8.695 -1.992 1.00 79.81 209 MET A O 1
ATOM 1484 N N . ILE A 1 210 ? 10.451 9.527 -3.876 1.00 82.75 210 ILE A N 1
ATOM 1485 C CA . ILE A 1 210 ? 9.046 9.436 -3.462 1.00 82.75 210 ILE A CA 1
ATOM 1486 C C . ILE A 1 210 ? 8.270 8.628 -4.498 1.00 82.75 210 ILE A C 1
ATOM 1488 O O . ILE A 1 210 ? 8.303 8.952 -5.687 1.00 82.75 210 ILE A O 1
ATOM 1492 N N . ALA A 1 211 ? 7.536 7.621 -4.022 1.00 86.94 211 ALA A N 1
ATOM 1493 C CA . ALA A 1 211 ? 6.541 6.904 -4.805 1.00 86.94 211 ALA A CA 1
ATOM 1494 C C . ALA A 1 211 ? 5.145 7.512 -4.597 1.00 86.94 211 ALA A C 1
ATOM 1496 O O . ALA A 1 211 ? 4.804 7.972 -3.506 1.00 86.94 211 ALA A O 1
ATOM 1497 N N . LYS A 1 212 ? 4.334 7.518 -5.652 1.00 90.62 212 LYS A N 1
ATOM 1498 C CA . LYS A 1 212 ? 2.923 7.902 -5.638 1.00 90.62 212 LYS A CA 1
ATOM 1499 C C . LYS A 1 212 ? 2.071 6.751 -6.142 1.00 90.62 212 LYS A C 1
ATOM 1501 O O . LYS A 1 212 ? 2.495 5.987 -7.006 1.00 90.62 212 LYS A O 1
ATOM 1506 N N . VAL A 1 213 ? 0.845 6.686 -5.637 1.00 92.94 213 VAL A N 1
ATOM 1507 C CA . VAL A 1 213 ? -0.197 5.831 -6.203 1.00 92.94 213 VAL A CA 1
ATOM 1508 C C . VAL A 1 213 ? -0.747 6.508 -7.456 1.00 92.94 213 VAL A C 1
ATOM 1510 O O . VAL A 1 213 ? -1.167 7.666 -7.419 1.00 92.94 213 VAL A O 1
ATOM 1513 N N . TYR A 1 214 ? -0.751 5.778 -8.562 1.00 94.44 214 TYR A N 1
ATOM 1514 C CA . TYR A 1 214 ? -1.315 6.187 -9.836 1.00 94.44 214 TYR A CA 1
ATOM 1515 C C . TYR A 1 214 ? -2.549 5.353 -10.153 1.00 94.44 214 TYR A C 1
ATOM 1517 O O . TYR A 1 214 ? -2.559 4.137 -9.970 1.00 94.44 214 TYR A O 1
ATOM 1525 N N . HIS A 1 215 ? -3.562 6.022 -10.697 1.00 96.44 215 HIS A N 1
ATOM 1526 C CA . HIS A 1 215 ? -4.720 5.401 -11.326 1.00 96.44 215 HIS A CA 1
ATOM 1527 C C . HIS A 1 215 ? -4.670 5.722 -12.818 1.00 96.44 215 HIS A C 1
ATOM 1529 O O . HIS A 1 215 ? -4.493 6.885 -13.207 1.00 96.44 215 HIS A O 1
ATOM 1535 N N . ARG A 1 216 ? -4.745 4.696 -13.662 1.00 96.88 216 ARG A N 1
ATOM 1536 C CA . ARG A 1 216 ? -4.725 4.838 -15.120 1.00 96.88 216 ARG A CA 1
ATOM 1537 C C . ARG A 1 216 ? -5.807 3.973 -15.729 1.00 96.88 216 ARG A C 1
ATOM 1539 O O . ARG A 1 216 ? -5.832 2.769 -15.496 1.00 96.88 216 ARG A O 1
ATOM 1546 N N . THR A 1 217 ? -6.668 4.603 -16.509 1.00 96.50 217 THR A N 1
ATOM 1547 C CA . THR A 1 217 ? -7.767 3.935 -17.197 1.00 96.50 217 THR A CA 1
ATOM 1548 C C . THR A 1 217 ? -7.343 3.575 -18.610 1.00 96.50 217 THR A C 1
ATOM 1550 O O . THR A 1 217 ? -6.719 4.381 -19.300 1.00 96.50 217 THR A O 1
ATOM 1553 N N . VAL A 1 218 ? -7.671 2.356 -19.023 1.00 96.88 218 VAL A N 1
ATOM 1554 C CA . VAL A 1 218 ? -7.588 1.897 -20.409 1.00 96.88 218 VAL A CA 1
ATOM 1555 C C . VAL A 1 218 ? -8.965 1.413 -20.845 1.00 96.88 218 VAL A C 1
ATOM 1557 O O . VAL A 1 218 ? -9.715 0.871 -20.031 1.00 96.88 218 VAL A O 1
ATOM 1560 N N . HIS A 1 219 ? -9.288 1.620 -22.116 1.00 96.94 219 HIS A N 1
ATOM 1561 C CA . HIS A 1 219 ? -10.513 1.102 -22.716 1.00 96.94 219 HIS A CA 1
ATOM 1562 C C . HIS A 1 219 ? -10.265 -0.305 -23.249 1.00 96.94 219 HIS A C 1
ATOM 1564 O O . HIS A 1 219 ? -9.210 -0.579 -23.826 1.00 96.94 219 HIS A O 1
ATOM 1570 N N . LEU A 1 220 ? -11.235 -1.176 -23.020 1.00 96.19 220 LEU A N 1
ATOM 1571 C CA . LEU A 1 220 ? -11.307 -2.523 -23.551 1.00 96.19 220 LEU A CA 1
ATOM 1572 C C . LEU A 1 220 ? -12.229 -2.527 -24.779 1.00 96.19 220 LEU A C 1
ATOM 1574 O O . LEU A 1 220 ? -13.206 -1.788 -24.831 1.00 96.19 220 LEU A O 1
ATOM 1578 N N . ASP A 1 221 ? -11.974 -3.406 -25.739 1.00 94.75 221 ASP A N 1
ATOM 1579 C CA . ASP A 1 221 ? -12.828 -3.629 -26.908 1.00 94.75 221 ASP A CA 1
ATOM 1580 C C . ASP A 1 221 ? -14.213 -4.155 -26.502 1.00 94.75 221 ASP A C 1
ATOM 1582 O O . ASP A 1 221 ? -15.211 -3.948 -27.196 1.00 94.75 221 ASP A O 1
ATOM 1586 N N . ARG A 1 222 ? -14.279 -4.891 -25.385 1.00 92.75 222 ARG A N 1
ATOM 1587 C CA . ARG A 1 222 ? -15.521 -5.406 -24.796 1.00 92.75 222 ARG A CA 1
ATOM 1588 C C . ARG A 1 222 ? -15.485 -5.302 -23.270 1.00 92.75 222 ARG A C 1
ATOM 1590 O O . ARG A 1 222 ? -14.401 -5.367 -22.690 1.00 92.75 222 ARG A O 1
ATOM 1597 N N . PRO A 1 223 ? -16.649 -5.242 -22.593 1.00 94.94 223 PRO A N 1
ATOM 1598 C CA . PRO A 1 223 ? -16.710 -5.221 -21.132 1.00 94.94 223 PRO A CA 1
ATOM 1599 C C . PRO A 1 223 ? -15.940 -6.371 -20.480 1.00 94.94 223 PRO A C 1
ATOM 1601 O O . PRO A 1 223 ? -15.917 -7.481 -21.020 1.00 94.94 223 PRO A O 1
ATOM 1604 N N . LEU A 1 224 ? -15.312 -6.136 -19.320 1.00 93.75 224 LEU A N 1
ATOM 1605 C CA . LEU A 1 224 ? -14.421 -7.125 -18.686 1.00 93.75 224 LEU A CA 1
ATOM 1606 C C . LEU A 1 224 ? -15.113 -8.486 -18.460 1.00 93.75 224 LEU A C 1
ATOM 1608 O O . LEU A 1 224 ? -14.550 -9.523 -18.819 1.00 93.75 224 LEU A O 1
ATOM 1612 N N . GLY A 1 225 ? -16.345 -8.478 -17.943 1.00 89.50 225 GLY A N 1
ATOM 1613 C CA . GLY A 1 225 ? -17.112 -9.692 -17.648 1.00 89.50 225 GLY A CA 1
ATOM 1614 C C . GLY A 1 225 ? -16.378 -10.611 -16.665 1.00 89.50 225 GLY A C 1
ATOM 1615 O O . GLY A 1 225 ? -15.763 -10.139 -15.715 1.00 89.50 225 GLY A O 1
ATOM 1616 N N . GLU A 1 226 ? -16.398 -11.916 -16.935 1.00 89.56 226 GLU A N 1
ATOM 1617 C CA . GLU A 1 226 ? -15.745 -12.952 -16.113 1.00 89.56 226 GLU A CA 1
ATOM 1618 C C . GLU A 1 226 ? -14.241 -13.127 -16.414 1.00 89.56 226 GLU A C 1
ATOM 1620 O O . GLU A 1 226 ? -13.586 -14.032 -15.891 1.00 89.56 226 GLU A O 1
ATOM 1625 N N . ARG A 1 227 ? -13.669 -12.308 -17.308 1.00 94.31 227 ARG A N 1
ATOM 1626 C CA . ARG A 1 227 ? -12.271 -12.463 -17.729 1.00 94.31 227 ARG A CA 1
ATOM 1627 C C . ARG A 1 227 ? -11.330 -12.074 -16.599 1.00 94.31 227 ARG A C 1
ATOM 1629 O O . ARG A 1 227 ? -11.459 -11.020 -15.982 1.00 94.31 227 ARG A O 1
ATOM 1636 N N . THR A 1 228 ? -10.320 -12.907 -16.375 1.00 93.62 228 THR A N 1
ATOM 1637 C CA . THR A 1 228 ? -9.323 -12.639 -15.335 1.00 93.62 228 THR A CA 1
ATOM 1638 C C . THR A 1 228 ? -8.317 -11.597 -15.813 1.00 93.62 228 THR A C 1
ATOM 1640 O O . THR A 1 228 ? -7.737 -11.735 -16.891 1.00 93.62 228 THR A O 1
ATOM 1643 N N . VAL A 1 229 ? -8.058 -10.579 -14.997 1.00 96.25 229 VAL A N 1
ATOM 1644 C CA . VAL A 1 229 ? -7.002 -9.596 -15.267 1.00 96.25 229 VAL A CA 1
ATOM 1645 C C . VAL A 1 229 ? -5.676 -10.100 -14.707 1.00 96.25 229 VAL A C 1
ATOM 1647 O O . VAL A 1 229 ? -5.593 -10.507 -13.546 1.00 96.25 229 VAL A O 1
ATOM 1650 N N . VAL A 1 230 ? -4.632 -10.082 -15.530 1.00 96.38 230 VAL A N 1
ATOM 1651 C CA . VAL A 1 230 ? -3.313 -10.631 -15.194 1.00 96.38 230 VAL A CA 1
ATOM 1652 C C . VAL A 1 230 ? -2.183 -9.675 -15.569 1.00 96.38 230 VAL A C 1
ATOM 1654 O O . VAL A 1 230 ? -2.345 -8.844 -16.462 1.00 96.38 230 VAL A O 1
ATOM 1657 N N . GLY A 1 231 ? -1.031 -9.815 -14.915 1.00 93.75 231 GLY A N 1
ATOM 1658 C CA . GLY A 1 231 ? 0.231 -9.234 -15.375 1.00 93.75 231 GLY A CA 1
ATOM 1659 C C . GLY A 1 231 ? 0.838 -10.036 -16.536 1.00 93.75 231 GLY A C 1
ATOM 1660 O O . GLY A 1 231 ? 0.349 -11.126 -16.863 1.00 93.75 231 GLY A O 1
ATOM 1661 N N . PRO A 1 232 ? 1.914 -9.542 -17.171 1.00 90.50 232 PRO A N 1
ATOM 1662 C CA . PRO A 1 232 ? 2.596 -10.269 -18.244 1.00 90.50 232 PRO A CA 1
ATOM 1663 C C . PRO A 1 232 ? 3.365 -11.497 -17.734 1.00 90.50 232 PRO A C 1
ATOM 1665 O O . PRO A 1 232 ? 3.650 -12.402 -18.511 1.00 90.50 232 PRO A O 1
ATOM 1668 N N . ASP A 1 233 ? 3.623 -11.578 -16.426 1.00 89.50 233 ASP A N 1
ATOM 1669 C CA . ASP A 1 233 ? 4.082 -12.785 -15.727 1.00 89.50 233 ASP A CA 1
ATOM 1670 C C . ASP A 1 233 ? 2.983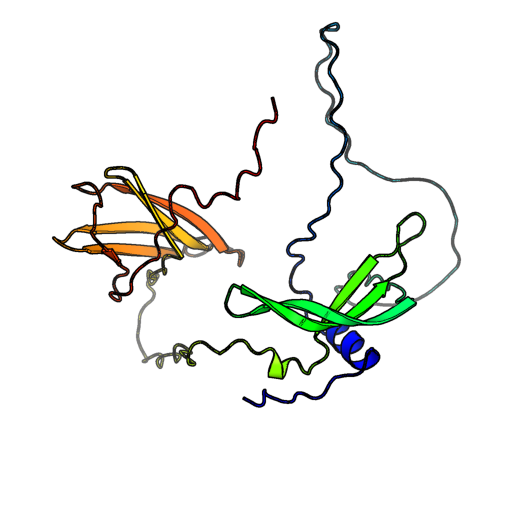 -13.863 -15.600 1.00 89.50 233 ASP A C 1
ATOM 1672 O O . ASP A 1 233 ? 3.221 -14.962 -15.099 1.00 89.50 233 ASP A O 1
ATOM 1676 N N . GLY A 1 234 ? 1.762 -13.553 -16.045 1.00 90.88 234 GLY A N 1
ATOM 1677 C CA . GLY A 1 234 ? 0.598 -14.422 -15.981 1.00 90.88 234 GLY A CA 1
ATOM 1678 C C . GLY A 1 234 ? -0.074 -14.466 -14.609 1.00 90.88 234 GLY A C 1
ATOM 1679 O O . GLY A 1 234 ? -1.085 -15.163 -14.477 1.00 90.88 234 GLY A O 1
ATOM 1680 N N . ARG A 1 235 ? 0.433 -13.735 -13.607 1.00 91.50 235 ARG A N 1
ATOM 1681 C CA . ARG A 1 235 ? -0.135 -13.694 -12.258 1.00 91.50 235 ARG A CA 1
ATOM 1682 C C . ARG A 1 235 ? -1.402 -12.845 -12.240 1.00 91.50 235 ARG A C 1
ATOM 1684 O O . ARG A 1 235 ? -1.472 -11.797 -12.876 1.00 91.50 235 ARG A O 1
ATOM 1691 N N . ALA A 1 236 ? -2.406 -13.295 -11.490 1.00 92.62 236 ALA A N 1
ATOM 1692 C CA . ALA A 1 236 ? -3.647 -12.549 -11.317 1.00 92.62 236 ALA A CA 1
ATOM 1693 C C . ALA A 1 236 ? -3.402 -11.224 -10.581 1.00 92.62 236 ALA A C 1
ATOM 1695 O O . ALA A 1 236 ? -2.748 -11.196 -9.536 1.00 92.62 236 ALA A O 1
ATOM 1696 N N . ILE A 1 237 ? -3.964 -10.143 -11.118 1.00 94.12 237 ILE A N 1
ATOM 1697 C CA . ILE A 1 237 ? -4.014 -8.841 -10.453 1.00 94.12 237 ILE A CA 1
ATOM 1698 C C . ILE A 1 237 ? -5.314 -8.812 -9.640 1.00 94.12 237 ILE A C 1
ATOM 1700 O O . ILE A 1 237 ? -6.357 -9.195 -10.167 1.00 94.12 237 ILE A O 1
ATOM 1704 N N . PRO A 1 238 ? -5.306 -8.397 -8.365 1.00 91.38 238 PRO A N 1
ATOM 1705 C CA . PRO A 1 238 ? -6.519 -8.393 -7.558 1.00 91.38 238 PRO A CA 1
ATOM 1706 C C . PRO A 1 238 ? -7.507 -7.317 -8.033 1.00 91.38 238 PRO A C 1
ATOM 1708 O O . PRO A 1 238 ? -7.139 -6.157 -8.243 1.00 91.38 238 PRO A O 1
ATOM 1711 N N . SER A 1 239 ? -8.785 -7.687 -8.148 1.00 89.81 239 SER A N 1
ATOM 1712 C CA . SER A 1 239 ? -9.867 -6.722 -8.337 1.00 89.81 239 SER A CA 1
ATOM 1713 C C . SER A 1 239 ? -10.095 -5.957 -7.037 1.00 89.81 239 SER A C 1
ATOM 1715 O O . SER A 1 239 ? -10.441 -6.538 -6.006 1.00 89.81 239 SER A O 1
ATOM 1717 N N . ARG A 1 240 ? -9.963 -4.639 -7.080 1.00 74.94 240 ARG A N 1
ATOM 1718 C CA . ARG A 1 240 ? -10.495 -3.742 -6.067 1.00 74.94 240 ARG A CA 1
ATOM 1719 C C . ARG A 1 240 ? -11.966 -3.555 -6.417 1.00 74.94 240 ARG A C 1
ATOM 1721 O O . ARG A 1 240 ? -12.282 -2.874 -7.388 1.00 74.94 240 ARG A O 1
ATOM 1728 N N . ALA A 1 241 ? -12.856 -4.224 -5.683 1.00 55.75 241 ALA A N 1
ATOM 1729 C CA . ALA A 1 241 ? -14.292 -4.058 -5.885 1.00 55.75 241 ALA A CA 1
ATOM 1730 C C . ALA A 1 241 ? -14.623 -2.556 -5.930 1.00 55.75 241 ALA A C 1
ATOM 1732 O O . ALA A 1 241 ? -14.171 -1.801 -5.059 1.00 55.75 241 ALA A O 1
ATOM 1733 N N . ALA A 1 242 ? -15.365 -2.123 -6.952 1.00 45.53 242 ALA A N 1
ATOM 1734 C CA . ALA A 1 242 ? -15.921 -0.778 -7.008 1.00 45.53 242 ALA A CA 1
ATOM 1735 C C . ALA A 1 242 ? -16.834 -0.624 -5.783 1.00 45.53 242 ALA A C 1
ATOM 1737 O O . ALA A 1 242 ? -17.919 -1.192 -5.741 1.00 45.53 242 ALA A O 1
ATOM 1738 N N . GLY A 1 243 ? -16.330 0.020 -4.728 1.00 41.47 243 GLY A N 1
ATOM 1739 C CA . GLY A 1 243 ? -16.998 0.047 -3.424 1.00 41.47 243 GLY A CA 1
ATOM 1740 C C . GLY A 1 243 ? -16.163 -0.404 -2.226 1.00 41.47 243 GLY A C 1
ATOM 1741 O O . GLY A 1 243 ? -16.644 -0.270 -1.111 1.00 41.47 243 GLY A O 1
ATOM 1742 N N . ALA A 1 244 ? -14.894 -0.805 -2.381 1.00 45.78 244 ALA A N 1
ATOM 1743 C CA . ALA A 1 244 ? -13.950 -0.874 -1.251 1.00 45.78 244 ALA A CA 1
ATOM 1744 C C . ALA A 1 244 ? -13.481 0.529 -0.788 1.00 45.78 244 ALA A C 1
ATOM 1746 O O . ALA A 1 244 ? -12.326 0.727 -0.398 1.00 45.78 244 ALA A O 1
ATOM 1747 N N . GLY A 1 245 ? -14.384 1.512 -0.867 1.00 39.22 245 GLY A N 1
ATOM 1748 C CA . GLY A 1 245 ? -14.392 2.626 0.063 1.00 39.22 245 GLY A CA 1
ATOM 1749 C C . GLY A 1 245 ? -14.731 2.086 1.451 1.00 39.22 245 GLY A C 1
ATOM 1750 O O . GLY A 1 245 ? -15.333 1.022 1.590 1.00 39.22 245 GLY A O 1
ATOM 1751 N N . LEU A 1 246 ? -14.278 2.796 2.478 1.00 37.72 246 LEU A N 1
ATOM 1752 C CA . LEU A 1 246 ? -14.574 2.512 3.882 1.00 37.72 246 LEU A CA 1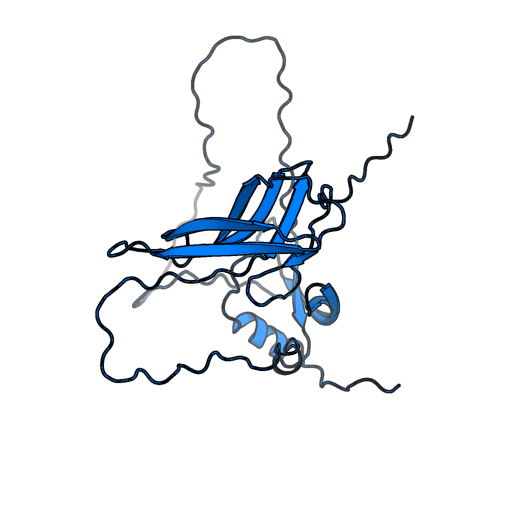
ATOM 1753 C C . LEU A 1 246 ? -16.051 2.104 4.075 1.00 37.72 246 LEU A C 1
ATOM 1755 O O . LEU A 1 246 ? -16.909 2.674 3.393 1.00 37.72 246 LEU A O 1
ATOM 1759 N N . PRO A 1 247 ? -16.374 1.167 4.993 1.00 35.31 247 PRO A N 1
ATOM 1760 C CA . PRO A 1 247 ? -17.764 0.875 5.322 1.00 35.31 247 PRO A CA 1
ATOM 1761 C C . PRO A 1 247 ? -18.461 2.189 5.682 1.00 35.31 247 PRO A C 1
ATOM 1763 O O . PRO A 1 247 ? -18.064 2.869 6.629 1.00 35.31 247 PRO A O 1
ATOM 1766 N N . GLN A 1 248 ? -19.470 2.572 4.898 1.00 40.69 248 GLN A N 1
ATOM 1767 C CA . GLN A 1 248 ? -20.335 3.682 5.266 1.00 40.69 248 GLN A CA 1
ATOM 1768 C C . GLN A 1 248 ? -21.194 3.216 6.437 1.00 40.69 248 GLN A C 1
ATOM 1770 O O . GLN A 1 248 ? -22.229 2.575 6.268 1.00 40.69 248 GLN A O 1
ATOM 1775 N N . SER A 1 249 ? -20.726 3.502 7.647 1.00 48.19 249 SER A N 1
ATOM 1776 C CA . SER A 1 249 ? -21.536 3.429 8.855 1.00 48.19 249 SER A CA 1
ATOM 1777 C C . SER A 1 249 ? -22.582 4.539 8.778 1.00 48.19 249 SER A C 1
ATOM 1779 O O . SER A 1 249 ? -22.328 5.669 9.184 1.00 48.19 249 SER A O 1
ATOM 1781 N N . GLY A 1 250 ? -23.739 4.236 8.202 1.00 40.28 250 GLY A N 1
ATOM 1782 C CA . GLY A 1 250 ? -24.811 5.206 8.034 1.00 40.28 250 GLY A CA 1
ATOM 1783 C C . GLY A 1 250 ? -26.160 4.532 7.874 1.00 40.28 250 GLY A C 1
ATOM 1784 O O . GLY A 1 250 ? -26.750 4.577 6.801 1.00 40.28 250 GLY A O 1
ATOM 1785 N N . THR A 1 251 ? -26.658 3.906 8.938 1.00 43.09 251 THR A N 1
ATOM 1786 C CA . THR A 1 251 ? -28.085 3.584 9.033 1.00 43.09 251 THR A CA 1
ATOM 1787 C C . THR A 1 251 ? -28.815 4.845 9.506 1.00 43.09 251 THR A C 1
ATOM 1789 O O . THR A 1 251 ? -28.515 5.317 10.605 1.00 43.09 251 THR A O 1
ATOM 1792 N N . PRO A 1 252 ? -29.757 5.420 8.739 1.00 46.06 252 PRO A N 1
ATOM 1793 C CA . PRO A 1 252 ? -30.594 6.495 9.245 1.00 46.06 252 PRO A CA 1
ATOM 1794 C C . PRO A 1 252 ? -31.626 5.893 10.202 1.00 46.06 252 PRO A C 1
ATOM 1796 O O . PRO A 1 252 ? -32.453 5.070 9.805 1.00 46.06 252 PRO A O 1
ATOM 1799 N N . VAL A 1 253 ? -31.570 6.289 11.471 1.00 51.66 253 VAL A N 1
ATOM 1800 C CA . VAL A 1 253 ? -32.678 6.067 12.403 1.00 51.66 253 VAL A CA 1
ATOM 1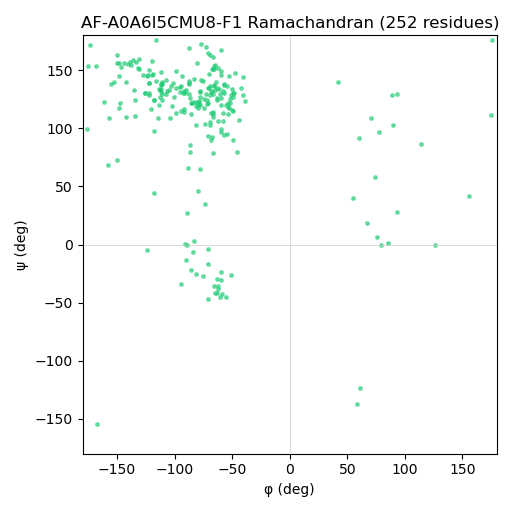801 C C . VAL A 1 253 ? -33.735 7.123 12.087 1.00 51.66 253 VAL A C 1
ATOM 1803 O O . VAL A 1 253 ? -33.442 8.318 12.096 1.00 51.66 253 VAL A O 1
ATOM 1806 N N . ARG A 1 254 ? -34.926 6.646 11.725 1.00 47.28 254 ARG A N 1
ATOM 1807 C CA . ARG A 1 254 ? -36.154 7.435 11.600 1.00 47.28 254 ARG A CA 1
ATOM 1808 C C . ARG A 1 254 ? -36.760 7.697 12.970 1.00 47.28 254 ARG A C 1
ATOM 1810 O O . ARG A 1 254 ? -36.669 6.779 13.814 1.00 47.28 254 ARG A O 1
#

Radius of gyration: 26.86 Å; Cα contacts (8 Å, |Δi|>4): 310; chains: 1; bounding box: 67×70×61 Å

Nearest PDB structures (foldseek):
  8s9i-assembly1_A  TM=5.178E-01  e=2.390E+00  Tequatrovirus

Sequence (254 aa):
VKGDTYPVLDARRTLELLNAAPHAGGGGGIGGCAAPVPLEDPAKERTEDRPAAPCDSSATGGKAVGGSSSAPGGGGTRTTLTVEKAVFGLAAHPSGGRQTLVPSWLFQVRGAAGQSPFTVTYPAVDPKYLTSPVPPSGQPEPRPSGPGATTSPATREVHPAGYSASGDELTVTFEGGVCADYRVSAKEDSGRVTVTVTETPWQGKVCIMIAKVYHRTVHLDRPLGERTVVGPDGRAIPSRAAGAGLPQSGTPVR

pLDDT: mean 71.41, std 25.79, range [26.06, 98.06]

Secondary structure (DSSP, 8-state):
-PPPP-PPPPHHHHHHHHHHS-----------PPPPPPPPPS--------PPPP------------------S---------EEEEEEEEEEEEETTEEEEEEEEEEEEPPPTT---EEEEEESS-GGGS-----S----------S--------EEE-EEEEEEETTEEEEEEEEESSEEEEEEEEE-SSEEEEEEEEEEPTT----S-EEEEEEEEE-SS--TTPEEE-TTSPBPPB--TT-S-----PPP-